Protein AF-A0A0J8B3Y4-F1 (afdb_monomer_lite)

pLDDT: mean 76.66, std 20.91, range [34.03, 96.75]

Radius of gyration: 36.98 Å; chains: 1; bounding box: 90×102×81 Å

Foldseek 3Di:
DDDDPVVVVVVVVVVVCVVVVPDDPDDPPDDDDPVVVVVVCVVVVVVVVVVVDDPPDDDDDDDDDDDDDDDDDDDDDDDDDDDPDDDDDDDDPPPDDPDDPVVVVVVVVVVVCVVVVPDDDDDDDDDDDDDDDDDPVVVLLVLLLVLLVVCLPPVDPVVNVVSLVVSDDPDCLSSLLSNLLSLLVCQLPDPDPSSNVSSLVSNLSCVVVVVHALVSNLNSLVVCVVCVVVVCVVRVCSLLSLLVSLLSCCVSVSYPLVSLPQDPDPSSNSSSVSSVD

Sequence (277 aa):
SQLDSRTRFLIREILELRSGGWVPRRKKQEAMKIDEFRAREEPFRQQMRTATLLPDEAPPAPESFRPSVPISARSSRTTPRYLDRYARPQTTQVVSPVVSDSELAKKYDVLVQQEVATLAPAPAAESATKQPAAIDIEKIKKGVSSMVREFMRISDENEVLLCMDELDQADNSLRNVMIVSSCLIEAMESNEAKERANAAQLVVLLSQKSLISQKDVEAGVEEMLEDLPNIVVDLPVAPKRFGEFLAILVTDNVLPASYISPSSDEIREQVFALARG

Organism: Beta vulgaris subsp. vulgaris (NCBI:txid3555)

Secondary structure (DSSP, 8-state):
-PPPHHHHHHHHHHHHHHHTT---SS---PPPPHHHHHHHHHHHHHHHHHHH-----PPPPP-------------------------PPPP---------HHHHHHHHHHHHHHHHTT----------PPPPPPP-HHHHHHHHHHHHHHHHHH--HHHHHHHHHHT--S--HHHHHHHHHHHHHHHHH---HHHHHHHHHHHHHHHHTTSS-HHHHHHHHHHHHHHHHHHHHH-TTHHHHHHHHHHHHHHTTSS-GGGG---SSHHHHHHHHHHH-

InterPro domains:
  IPR003891 Initiation factor eIF-4 gamma, MA3 [PF02847] (140-256)
  IPR003891 Initiation factor eIF-4 gamma, MA3 [PS51366] (139-265)
  IPR003891 Initiation factor eIF-4 gamma, MA3 [SM00544] (140-256)
  IPR016024 Armadillo-type fold [SSF48371] (134-264)

Structure (mmCIF, N/CA/C/O backbone):
data_AF-A0A0J8B3Y4-F1
#
_entry.id   AF-A0A0J8B3Y4-F1
#
loop_
_atom_site.group_PDB
_atom_site.id
_atom_site.type_symbol
_atom_site.label_atom_id
_atom_site.label_alt_id
_atom_site.label_comp_id
_atom_site.label_asym_id
_atom_site.label_entity_id
_atom_site.label_seq_id
_atom_site.pdbx_PDB_ins_code
_atom_site.Cartn_x
_atom_site.Cartn_y
_atom_site.Cartn_z
_atom_site.occupancy
_atom_site.B_iso_or_equiv
_atom_site.auth_seq_id
_atom_site.auth_comp_id
_atom_site.auth_asym_id
_atom_site.auth_atom_id
_atom_site.pdbx_PDB_model_num
ATOM 1 N N . SER A 1 1 ? 42.918 17.381 -24.112 1.00 59.12 1 SER A N 1
ATOM 2 C CA . SER A 1 1 ? 41.454 17.566 -24.183 1.00 5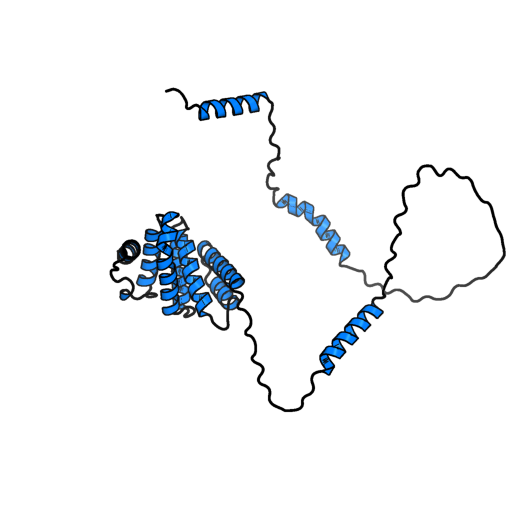9.12 1 SER A CA 1
ATOM 3 C C . SER A 1 1 ? 41.132 18.998 -23.792 1.00 59.12 1 SER A C 1
ATOM 5 O O . SER A 1 1 ? 41.527 19.442 -22.721 1.00 59.12 1 SER A O 1
ATOM 7 N N . GLN A 1 2 ? 40.518 19.766 -24.692 1.00 81.75 2 GLN A N 1
ATOM 8 C CA . GLN A 1 2 ? 40.140 21.153 -24.419 1.00 81.75 2 GLN A CA 1
ATOM 9 C C . GLN A 1 2 ? 38.878 21.144 -23.543 1.00 81.75 2 GLN A C 1
ATOM 11 O O . GLN A 1 2 ? 37.920 20.455 -23.878 1.00 81.75 2 GLN A O 1
ATOM 16 N N . LEU A 1 3 ? 38.886 21.849 -22.406 1.00 87.62 3 LEU A N 1
ATOM 17 C CA . LEU A 1 3 ? 37.716 21.934 -21.520 1.00 87.62 3 LEU A CA 1
ATOM 18 C C . LEU A 1 3 ? 36.523 22.550 -22.266 1.00 87.62 3 LEU A C 1
ATOM 20 O O . LEU A 1 3 ? 36.716 23.446 -23.087 1.00 87.62 3 LEU A O 1
ATOM 24 N N . ASP A 1 4 ? 35.300 22.123 -21.965 1.00 90.56 4 ASP A N 1
ATOM 25 C CA . ASP A 1 4 ? 34.097 22.728 -22.544 1.00 90.56 4 ASP A CA 1
ATOM 26 C C . ASP A 1 4 ? 33.985 24.227 -22.192 1.00 90.56 4 ASP A C 1
ATOM 28 O O . ASP A 1 4 ? 34.512 24.694 -21.173 1.00 90.56 4 ASP A O 1
ATOM 32 N N . SER A 1 5 ? 33.337 25.003 -23.061 1.00 90.19 5 SER A N 1
ATOM 33 C CA . SER A 1 5 ? 33.174 26.451 -22.906 1.00 90.19 5 SER A CA 1
ATOM 34 C C . SER A 1 5 ? 32.480 26.800 -21.591 1.00 90.19 5 SER A C 1
ATOM 36 O O . SER A 1 5 ? 32.948 27.689 -20.878 1.00 90.19 5 SER A O 1
ATOM 38 N N . ARG A 1 6 ? 31.431 26.060 -21.208 1.00 85.44 6 ARG A N 1
ATOM 39 C CA . ARG A 1 6 ? 30.681 26.308 -19.968 1.00 85.44 6 ARG A CA 1
ATOM 40 C C . ARG A 1 6 ? 31.553 26.101 -18.734 1.00 85.44 6 ARG A C 1
ATOM 42 O O . ARG A 1 6 ? 31.557 26.934 -17.833 1.00 85.44 6 ARG A O 1
ATOM 49 N N . THR A 1 7 ? 32.354 25.040 -18.731 1.00 91.25 7 THR A N 1
ATOM 50 C CA . THR A 1 7 ? 33.306 24.748 -17.652 1.00 91.25 7 THR A CA 1
ATOM 51 C C . THR A 1 7 ? 34.357 25.849 -17.524 1.00 91.25 7 THR A C 1
ATOM 53 O O . THR A 1 7 ? 34.692 26.263 -16.41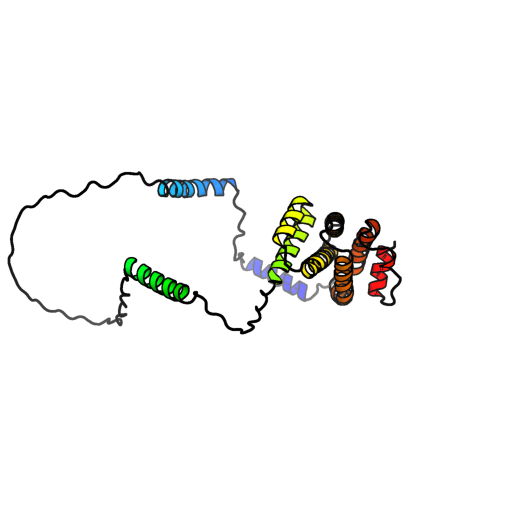7 1.00 91.25 7 THR A O 1
ATOM 56 N N . ARG A 1 8 ? 34.847 26.382 -18.650 1.00 89.88 8 ARG A N 1
ATOM 57 C CA . ARG A 1 8 ? 35.793 27.507 -18.652 1.00 89.88 8 ARG A CA 1
ATOM 58 C C . ARG A 1 8 ? 35.176 28.795 -18.101 1.00 89.88 8 ARG A C 1
ATOM 60 O O . ARG A 1 8 ? 35.857 29.496 -17.355 1.00 89.88 8 ARG A O 1
ATOM 67 N N . PHE A 1 9 ? 33.922 29.097 -18.438 1.00 92.75 9 PHE A N 1
ATOM 68 C CA . PHE A 1 9 ? 33.206 30.251 -17.883 1.00 92.75 9 PHE A CA 1
ATOM 69 C C . PHE A 1 9 ? 32.977 30.109 -16.374 1.00 92.75 9 PHE A C 1
ATOM 71 O O . PHE A 1 9 ? 33.349 31.014 -15.634 1.00 92.75 9 PHE A O 1
ATOM 78 N N . LEU A 1 10 ? 32.503 28.949 -15.906 1.00 93.56 10 LEU A N 1
ATOM 79 C CA . LEU A 1 10 ? 32.298 28.683 -14.474 1.00 93.56 10 LEU A CA 1
ATOM 80 C C . LEU A 1 10 ? 33.591 28.828 -13.662 1.00 93.56 10 LEU A C 1
ATOM 82 O O . LEU A 1 10 ? 33.598 29.425 -12.589 1.00 93.56 10 LEU A O 1
ATOM 86 N N . ILE A 1 11 ? 34.710 28.315 -14.182 1.00 91.00 11 ILE A N 1
ATOM 87 C CA . ILE A 1 11 ? 36.010 28.450 -13.512 1.00 91.00 11 ILE A CA 1
ATOM 88 C C . ILE A 1 11 ? 36.435 29.923 -13.439 1.00 91.00 11 ILE A C 1
ATOM 90 O O . ILE A 1 11 ? 36.956 30.350 -12.409 1.00 91.00 11 ILE A O 1
ATOM 94 N N . ARG A 1 12 ? 36.203 30.715 -14.497 1.00 90.19 12 ARG A N 1
ATOM 95 C CA . ARG A 1 12 ? 36.501 32.156 -14.487 1.00 90.19 12 ARG A CA 1
ATOM 96 C C . ARG A 1 12 ? 35.648 32.912 -13.471 1.00 90.19 12 ARG A C 1
ATOM 98 O O . ARG A 1 12 ? 36.219 33.680 -12.707 1.00 90.19 12 ARG A O 1
ATOM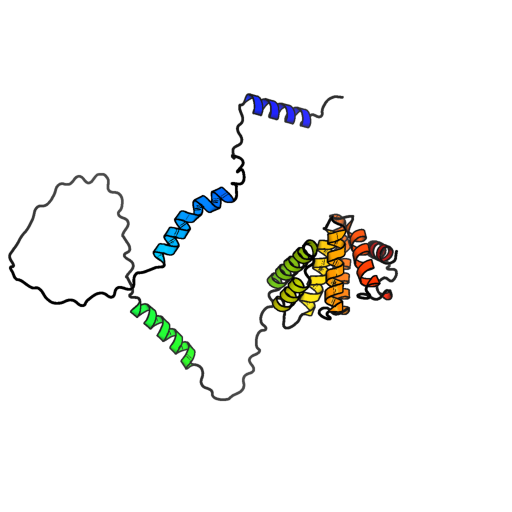 105 N N . GLU A 1 13 ? 34.346 32.643 -13.403 1.00 85.19 13 GLU A N 1
ATOM 106 C CA . GLU A 1 13 ? 33.454 33.273 -12.419 1.00 85.19 13 GLU A CA 1
ATOM 107 C C . GLU A 1 13 ? 33.879 32.952 -10.981 1.00 85.19 13 GLU A C 1
ATOM 109 O O . GLU A 1 13 ? 33.928 33.838 -10.134 1.00 85.19 13 GLU A O 1
ATOM 114 N N . ILE A 1 14 ? 34.269 31.706 -10.691 1.00 86.56 14 ILE A N 1
ATOM 115 C CA . ILE A 1 14 ? 34.754 31.323 -9.355 1.00 86.56 14 ILE A CA 1
ATOM 116 C C . ILE A 1 14 ? 36.054 32.059 -9.001 1.00 86.56 14 ILE A C 1
ATOM 118 O O . ILE A 1 14 ? 36.224 32.510 -7.865 1.00 86.56 14 ILE A O 1
ATOM 122 N N . LEU A 1 15 ? 36.980 32.185 -9.956 1.00 88.81 15 LEU A N 1
ATOM 123 C CA . LEU A 1 15 ? 38.231 32.921 -9.752 1.00 88.81 15 LEU A CA 1
ATOM 124 C C . LEU A 1 15 ? 37.981 34.418 -9.532 1.00 88.81 15 LEU A C 1
ATOM 126 O O . LEU A 1 15 ? 38.627 35.014 -8.671 1.00 88.81 15 LEU A O 1
ATOM 130 N N . GLU A 1 16 ? 37.024 34.998 -10.253 1.00 89.06 16 GLU A N 1
ATOM 131 C CA . GLU A 1 16 ? 36.604 36.396 -10.121 1.00 89.06 16 GLU A CA 1
ATOM 132 C C . GLU A 1 16 ? 35.894 36.668 -8.786 1.00 89.06 16 GLU A C 1
ATOM 134 O O . GLU A 1 16 ? 36.194 37.644 -8.104 1.00 89.06 16 GLU A O 1
ATOM 139 N N . LEU A 1 17 ? 35.027 35.759 -8.332 1.00 85.50 17 LEU A N 1
ATOM 140 C CA . LEU A 1 17 ? 34.406 35.845 -7.006 1.00 85.50 17 LEU A CA 1
ATOM 141 C C . LEU A 1 17 ? 35.449 35.774 -5.882 1.00 85.50 17 LEU A C 1
ATOM 143 O O . LEU A 1 17 ? 35.317 36.448 -4.857 1.00 85.50 17 LEU A O 1
ATOM 147 N N . ARG A 1 18 ? 36.504 34.972 -6.075 1.00 80.56 18 ARG A N 1
ATOM 148 C CA . ARG A 1 18 ? 37.588 34.822 -5.099 1.00 80.56 18 ARG A CA 1
ATOM 149 C C . ARG A 1 18 ? 38.498 36.047 -5.051 1.00 80.56 18 ARG A C 1
ATOM 151 O O . ARG A 1 18 ? 38.909 36.433 -3.959 1.00 80.56 18 ARG A O 1
ATOM 158 N N . SER A 1 19 ? 38.804 36.660 -6.196 1.00 84.38 19 SER A N 1
ATOM 159 C CA . SER A 1 19 ? 39.574 37.911 -6.241 1.00 84.38 19 SER A CA 1
ATOM 160 C C . SER A 1 19 ? 38.753 39.111 -5.755 1.00 84.38 19 SER A C 1
ATOM 162 O O . SER A 1 19 ? 39.308 40.007 -5.124 1.00 84.38 19 SER A O 1
ATOM 164 N N . GLY A 1 20 ? 37.435 39.093 -5.970 1.00 83.69 20 GLY A N 1
ATOM 165 C CA . GLY A 1 20 ? 36.487 40.118 -5.527 1.00 83.69 20 GLY A CA 1
ATOM 166 C C . GLY A 1 20 ? 36.101 40.065 -4.044 1.00 83.69 20 GLY A C 1
ATOM 167 O O . GLY A 1 20 ? 35.218 40.813 -3.631 1.00 83.69 20 GLY A O 1
ATOM 168 N N . GLY A 1 21 ? 36.721 39.192 -3.238 1.00 80.00 21 GLY A N 1
ATOM 169 C CA . GLY A 1 21 ? 36.482 39.124 -1.792 1.00 80.00 21 GLY A CA 1
ATOM 170 C C . GLY A 1 21 ? 35.037 38.774 -1.428 1.00 80.00 21 GLY A C 1
ATOM 171 O O . GLY A 1 21 ? 34.502 39.300 -0.452 1.00 80.00 21 GLY A O 1
ATOM 172 N N . TRP A 1 22 ? 34.382 37.930 -2.229 1.00 78.50 22 TRP A N 1
ATOM 173 C CA . TRP A 1 22 ? 32.973 37.605 -2.034 1.00 78.50 22 TRP A CA 1
ATOM 174 C C . TRP A 1 22 ? 32.715 36.958 -0.661 1.00 78.50 22 TRP A C 1
ATOM 176 O O . TRP A 1 22 ? 33.342 35.960 -0.297 1.00 78.50 22 TRP A O 1
ATOM 186 N N . VAL A 1 23 ? 31.754 37.512 0.089 1.00 72.19 23 VAL A N 1
ATOM 187 C CA . VAL A 1 23 ? 31.320 37.014 1.405 1.00 72.19 23 VAL A CA 1
ATOM 188 C C . VAL A 1 23 ? 29.898 36.443 1.301 1.00 72.19 23 VAL A C 1
ATOM 190 O O . VAL A 1 23 ? 29.014 37.109 0.751 1.00 72.19 23 VAL A O 1
ATOM 193 N N . PRO A 1 24 ? 29.624 35.247 1.859 1.00 69.62 24 PRO A N 1
ATOM 194 C CA . PRO A 1 24 ? 28.281 34.680 1.901 1.00 69.62 24 PRO A CA 1
ATOM 195 C C . PRO A 1 24 ? 27.286 35.626 2.587 1.00 69.62 24 PRO A C 1
ATOM 197 O O . PRO A 1 24 ? 27.498 36.051 3.721 1.00 69.62 24 PRO A O 1
ATOM 200 N N . ARG A 1 25 ? 26.150 35.913 1.937 1.00 67.88 25 ARG A N 1
ATOM 201 C CA . ARG A 1 25 ? 25.104 36.804 2.487 1.00 67.88 25 ARG A CA 1
ATOM 202 C C . ARG A 1 25 ? 24.423 36.284 3.758 1.00 67.88 25 ARG A C 1
ATOM 204 O O . ARG A 1 25 ? 23.742 37.054 4.427 1.00 67.88 25 ARG A O 1
ATOM 211 N N . ARG A 1 26 ? 24.552 34.997 4.088 1.00 73.06 26 ARG A N 1
ATOM 212 C CA . ARG A 1 26 ? 23.926 34.383 5.267 1.00 73.06 26 ARG A CA 1
ATOM 213 C C . ARG A 1 26 ? 24.997 33.701 6.109 1.00 73.06 26 ARG A C 1
ATOM 215 O O . ARG A 1 26 ? 25.733 32.857 5.602 1.00 73.06 26 ARG A O 1
ATOM 222 N N . LYS A 1 27 ? 25.068 34.051 7.396 1.00 70.38 27 LYS A N 1
ATOM 223 C CA . LYS A 1 27 ? 25.822 33.269 8.381 1.00 70.38 27 LYS A CA 1
ATOM 224 C C . LYS A 1 27 ? 25.127 31.914 8.509 1.00 70.38 27 LYS A C 1
ATOM 226 O O . LYS A 1 27 ? 23.911 31.882 8.686 1.00 70.38 27 LYS A O 1
ATOM 231 N N . LYS A 1 28 ? 25.872 30.812 8.390 1.00 64.19 28 LYS A N 1
ATOM 232 C CA . LYS A 1 28 ? 25.346 29.489 8.745 1.00 64.19 28 LYS A CA 1
ATOM 233 C C . LYS A 1 28 ? 24.890 29.569 10.203 1.00 64.19 28 LYS A C 1
ATOM 235 O O . LYS A 1 28 ? 25.689 29.934 11.060 1.00 64.19 28 LYS A O 1
ATOM 240 N N . GLN A 1 29 ? 23.612 29.318 10.467 1.00 56.97 29 GLN A N 1
ATOM 241 C CA . GLN A 1 29 ? 23.156 29.108 11.834 1.00 56.97 29 GLN A CA 1
ATOM 242 C C . GLN A 1 29 ? 23.664 27.732 12.248 1.00 56.97 29 GLN A C 1
ATOM 244 O O . GLN A 1 29 ? 23.188 26.714 11.752 1.00 56.97 29 GLN A O 1
ATOM 249 N N . GLU A 1 30 ? 24.689 27.708 13.088 1.00 67.44 30 GLU A N 1
ATOM 250 C CA . GLU A 1 30 ? 25.046 26.500 13.819 1.00 67.44 30 GLU A CA 1
ATOM 251 C C . GLU A 1 30 ? 23.943 26.253 14.853 1.00 67.44 30 GLU A C 1
ATOM 253 O O . GLU A 1 30 ? 23.488 27.187 15.519 1.00 67.44 30 GLU A O 1
ATOM 258 N N . ALA A 1 31 ? 23.452 25.016 14.933 1.00 58.16 31 ALA A N 1
ATOM 259 C CA . ALA A 1 31 ? 22.439 24.650 15.910 1.00 58.16 31 ALA A CA 1
ATOM 260 C C . ALA A 1 31 ? 22.997 24.889 17.322 1.00 58.16 31 ALA A C 1
ATOM 262 O O . ALA A 1 31 ? 24.036 24.333 17.683 1.00 58.16 31 ALA A O 1
ATOM 263 N N . MET A 1 32 ? 22.325 25.731 18.111 1.00 61.91 32 MET A N 1
ATOM 264 C CA . MET A 1 32 ? 22.676 25.928 19.518 1.00 61.91 32 MET A CA 1
ATOM 265 C C . MET A 1 32 ? 22.515 24.605 20.272 1.00 61.91 32 MET A C 1
ATOM 267 O O . MET A 1 32 ? 21.553 23.866 20.048 1.00 61.91 32 MET A O 1
ATOM 271 N N . LYS A 1 33 ? 23.464 24.293 21.159 1.00 71.25 33 LYS A N 1
ATOM 272 C CA . LYS A 1 33 ? 23.382 23.098 22.005 1.00 71.25 33 LYS A CA 1
ATOM 273 C C . LYS A 1 33 ? 22.176 23.215 22.940 1.00 71.25 33 LYS A C 1
ATOM 275 O O . LYS A 1 33 ? 21.903 24.280 23.486 1.00 71.25 33 LYS A O 1
ATOM 280 N N . ILE A 1 34 ? 21.483 22.095 23.139 1.00 64.00 34 ILE A N 1
ATOM 281 C CA . ILE A 1 34 ? 20.229 21.988 23.908 1.00 64.00 34 ILE A CA 1
ATOM 282 C C . ILE A 1 34 ? 20.358 22.588 25.321 1.00 64.00 34 ILE A C 1
ATOM 284 O O . ILE A 1 34 ? 19.413 23.199 25.824 1.00 64.00 34 ILE A O 1
ATOM 288 N N . ASP A 1 35 ? 21.536 22.476 25.934 1.00 65.81 35 ASP A N 1
ATOM 289 C CA . ASP A 1 35 ? 21.790 22.967 27.292 1.00 65.81 35 ASP A CA 1
ATOM 290 C C . ASP A 1 35 ? 21.774 24.504 27.386 1.00 65.81 35 ASP A C 1
ATOM 292 O O . ASP A 1 35 ? 21.283 25.062 28.368 1.00 65.81 35 ASP A O 1
ATOM 296 N N . GLU A 1 36 ? 22.232 25.206 26.345 1.00 67.62 36 GLU A N 1
ATOM 297 C CA . GLU A 1 36 ? 22.252 26.676 26.308 1.00 67.62 36 GLU A CA 1
ATOM 298 C C . GLU A 1 36 ? 20.850 27.262 26.128 1.00 67.62 36 GLU A C 1
ATOM 300 O O . GLU A 1 36 ? 20.534 28.316 26.683 1.00 67.62 36 GLU A O 1
ATOM 305 N N . PHE A 1 37 ? 19.987 26.561 25.390 1.00 56.66 37 PHE A N 1
ATOM 306 C CA . PHE A 1 37 ? 18.594 26.960 25.216 1.00 56.66 37 PHE A CA 1
ATOM 307 C C . PHE A 1 37 ? 17.830 26.851 26.538 1.00 56.66 37 PHE A C 1
ATOM 309 O O . PHE A 1 37 ? 17.198 27.812 26.974 1.00 56.66 37 PHE A O 1
ATOM 316 N N . ARG A 1 38 ? 17.984 25.718 27.237 1.00 70.50 38 ARG A N 1
ATOM 317 C CA . ARG A 1 38 ? 17.329 25.483 28.528 1.00 70.50 38 ARG A CA 1
ATOM 318 C C . ARG A 1 38 ? 17.772 26.515 29.571 1.00 70.50 38 ARG A C 1
ATOM 320 O O . ARG A 1 38 ? 16.922 27.121 30.210 1.00 70.50 38 ARG A O 1
ATOM 327 N N . ALA A 1 39 ? 19.072 26.810 29.665 1.00 73.38 39 ALA A N 1
ATOM 328 C CA . ALA A 1 39 ? 19.600 27.824 30.586 1.00 73.38 39 ALA A CA 1
ATOM 329 C C . ALA A 1 39 ? 19.091 29.249 30.293 1.00 73.38 39 ALA A C 1
ATOM 331 O O . ALA A 1 39 ? 18.901 30.044 31.214 1.00 73.38 39 ALA A O 1
ATOM 332 N N . ARG A 1 40 ? 18.852 29.579 29.017 1.00 71.69 40 ARG A N 1
ATOM 333 C CA . ARG A 1 40 ? 18.324 30.887 28.604 1.00 71.69 40 ARG A CA 1
ATOM 334 C C . ARG A 1 40 ? 16.827 31.040 28.875 1.00 71.69 40 ARG A C 1
ATOM 336 O O . ARG A 1 40 ? 16.371 32.158 29.105 1.00 71.69 40 ARG A O 1
ATOM 343 N N . GLU A 1 41 ? 16.075 29.945 28.852 1.00 62.06 41 GLU A N 1
ATOM 344 C CA . GLU A 1 41 ? 14.624 29.955 29.058 1.00 62.06 41 GLU A CA 1
ATOM 345 C C . GLU A 1 41 ? 14.193 29.890 30.527 1.00 62.06 41 GLU A C 1
ATOM 347 O O . GLU A 1 41 ? 13.128 30.411 30.863 1.00 62.06 41 GLU A O 1
ATOM 352 N N . GLU A 1 42 ? 15.001 29.310 31.419 1.00 68.19 42 GLU A N 1
ATOM 353 C CA . GLU A 1 42 ? 14.700 29.246 32.859 1.00 68.19 42 GLU A CA 1
ATOM 354 C C . GLU A 1 42 ? 14.283 30.590 33.496 1.00 68.19 42 GLU A C 1
ATOM 356 O O . GLU A 1 42 ? 13.259 30.608 34.186 1.00 68.19 42 GLU A O 1
ATOM 361 N N . PRO A 1 43 ? 14.958 31.738 33.264 1.00 71.38 43 PRO A N 1
ATOM 362 C CA . PRO A 1 43 ? 14.528 33.008 33.857 1.00 71.38 43 PRO A CA 1
ATOM 363 C C . PRO A 1 43 ? 13.152 33.462 33.350 1.00 71.38 43 PRO A C 1
ATOM 365 O O . PRO A 1 43 ? 12.357 33.988 34.126 1.00 71.38 43 PRO A O 1
ATOM 368 N N . PHE A 1 44 ? 12.827 33.205 32.080 1.00 70.38 44 PHE A N 1
ATOM 369 C CA . PHE A 1 44 ? 11.516 33.537 31.517 1.00 70.38 44 PHE A CA 1
ATOM 370 C C . PHE A 1 44 ? 10.413 32.632 32.087 1.00 70.38 44 PHE A C 1
ATOM 372 O O . PHE A 1 44 ? 9.336 33.104 32.458 1.00 70.38 44 PHE A O 1
ATOM 379 N N . ARG A 1 45 ? 10.694 31.330 32.242 1.00 69.12 45 ARG A N 1
ATOM 380 C CA . ARG A 1 45 ? 9.764 30.370 32.864 1.00 69.12 45 ARG A CA 1
ATOM 381 C C . ARG A 1 45 ? 9.519 30.684 34.337 1.00 69.12 45 ARG A C 1
ATOM 383 O O . ARG A 1 45 ? 8.388 30.554 34.807 1.00 69.12 45 ARG A O 1
ATOM 390 N N . GLN A 1 46 ? 10.551 31.122 35.057 1.00 67.69 46 GLN A N 1
ATOM 391 C CA . GLN A 1 46 ? 10.425 31.577 36.442 1.00 67.69 46 GLN A CA 1
ATOM 392 C C . GLN A 1 46 ? 9.561 32.835 36.534 1.00 67.69 46 GLN A C 1
ATOM 394 O O . GLN A 1 46 ? 8.656 32.879 37.364 1.00 67.69 46 GLN A O 1
ATOM 399 N N . GLN A 1 47 ? 9.760 33.801 35.635 1.00 73.31 47 GLN A N 1
ATOM 400 C CA . GLN A 1 47 ? 8.979 35.038 35.603 1.00 73.31 47 GLN A CA 1
ATOM 401 C C . GLN A 1 47 ? 7.482 34.776 35.351 1.00 73.31 47 GLN A C 1
ATOM 403 O O . GLN A 1 47 ? 6.623 35.359 36.015 1.00 73.31 47 GLN A O 1
ATOM 408 N N . MET A 1 48 ? 7.157 33.826 34.469 1.00 64.81 48 MET A N 1
ATOM 409 C CA . MET A 1 48 ? 5.771 33.401 34.220 1.00 64.81 48 MET A CA 1
ATOM 410 C C . MET A 1 48 ? 5.163 32.643 35.409 1.00 64.81 48 MET A C 1
ATOM 412 O O . MET A 1 48 ? 4.004 32.873 35.758 1.00 64.81 48 MET A O 1
ATOM 416 N N . ARG A 1 49 ? 5.942 31.792 36.094 1.00 65.19 49 ARG A N 1
ATOM 417 C CA . ARG A 1 49 ? 5.501 31.145 37.344 1.00 65.19 49 ARG A CA 1
ATOM 418 C C . ARG A 1 49 ? 5.189 32.166 38.434 1.00 65.19 49 ARG A C 1
ATOM 420 O O . ARG A 1 49 ? 4.170 32.028 39.100 1.00 65.19 49 ARG A O 1
ATOM 427 N N . THR A 1 50 ? 6.019 33.199 38.589 1.00 61.59 50 THR A N 1
ATOM 428 C CA . THR A 1 50 ? 5.772 34.260 39.577 1.00 61.59 50 THR A CA 1
ATOM 429 C C . THR A 1 50 ? 4.571 35.126 39.217 1.00 61.59 50 THR A C 1
ATOM 431 O O . THR A 1 50 ? 3.831 35.518 40.107 1.00 61.59 50 THR A O 1
ATOM 434 N N . ALA A 1 51 ? 4.320 35.374 37.928 1.00 64.19 51 ALA A N 1
ATOM 435 C CA . ALA A 1 51 ? 3.152 36.137 37.486 1.00 64.19 51 ALA A CA 1
ATOM 436 C C . ALA A 1 51 ? 1.821 35.384 37.686 1.00 64.19 51 ALA A C 1
ATOM 438 O O . ALA A 1 51 ? 0.772 36.013 37.773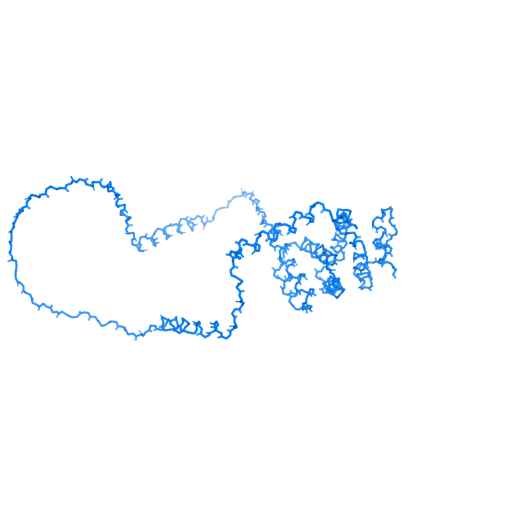 1.00 64.19 51 ALA A O 1
ATOM 439 N N . THR A 1 52 ? 1.859 34.049 37.773 1.00 57.88 52 THR A N 1
ATOM 440 C CA . THR A 1 52 ? 0.660 33.209 37.958 1.00 57.88 52 THR A CA 1
ATOM 441 C C . THR A 1 52 ? 0.275 33.047 39.438 1.00 57.88 52 THR A C 1
ATOM 443 O O . THR A 1 52 ? -0.841 32.634 39.741 1.00 57.88 52 THR A O 1
ATOM 446 N N . LEU A 1 53 ? 1.162 33.396 40.376 1.00 54.09 53 LEU A N 1
ATOM 447 C CA . LEU A 1 53 ? 0.879 33.379 41.813 1.00 54.09 53 LEU A CA 1
ATOM 448 C C . LEU A 1 53 ? 0.535 34.794 42.294 1.00 54.09 53 LEU A C 1
ATOM 450 O O . LEU A 1 53 ? 1.400 35.535 42.754 1.00 54.09 53 LEU A O 1
ATOM 454 N N . LEU A 1 54 ? -0.740 35.171 42.188 1.00 57.06 54 LEU A N 1
ATOM 455 C CA . LEU A 1 54 ? -1.279 36.302 42.945 1.00 57.06 54 LEU A CA 1
ATOM 456 C C . LEU A 1 54 ? -1.288 35.933 44.443 1.00 57.06 54 LEU A C 1
ATOM 458 O O . LEU A 1 54 ? -1.810 34.868 44.782 1.00 57.06 54 LEU A O 1
ATOM 462 N N . PRO A 1 55 ? -0.748 36.766 45.352 1.00 50.53 55 PRO A N 1
ATOM 463 C CA . PRO A 1 55 ? -1.046 36.644 46.772 1.00 50.53 55 PRO A CA 1
ATOM 464 C C . PRO A 1 55 ? -2.524 36.975 47.001 1.00 50.53 55 PRO A C 1
ATOM 466 O O . PRO A 1 55 ? -3.015 38.008 46.546 1.00 50.53 55 PRO A O 1
ATOM 469 N N . ASP A 1 56 ? -3.220 36.082 47.694 1.00 51.19 56 ASP A N 1
ATOM 470 C CA . ASP A 1 56 ? -4.586 36.267 48.171 1.00 51.19 56 ASP A CA 1
ATOM 471 C C . ASP A 1 56 ? -4.573 37.278 49.331 1.00 51.19 56 ASP A C 1
ATOM 473 O O . ASP A 1 56 ? -4.356 36.914 50.485 1.00 51.19 56 ASP A O 1
ATOM 477 N N . GLU A 1 57 ? -4.717 38.569 49.029 1.00 42.69 57 GLU A N 1
ATOM 478 C CA . GLU A 1 57 ? -4.950 39.591 50.052 1.00 42.69 57 GLU A CA 1
ATOM 479 C C . GLU A 1 57 ? -6.087 40.519 49.604 1.00 42.69 57 GLU A C 1
ATOM 481 O O . GLU A 1 57 ? -5.956 41.350 48.702 1.00 42.69 57 GLU A O 1
ATOM 486 N N . ALA A 1 58 ? -7.254 40.309 50.216 1.00 44.75 58 ALA A N 1
ATOM 487 C CA . ALA A 1 58 ? -8.470 41.075 49.985 1.00 44.75 58 ALA A CA 1
ATOM 488 C C . ALA A 1 58 ? -8.297 42.550 50.409 1.00 44.75 58 ALA A C 1
ATOM 490 O O . ALA A 1 58 ? -7.711 42.822 51.459 1.00 44.75 58 ALA A O 1
ATOM 491 N N . PRO A 1 59 ? -8.843 43.525 49.659 1.00 56.78 59 PRO A N 1
ATOM 492 C CA . PRO A 1 59 ? -8.742 44.932 50.035 1.00 56.78 59 PRO A CA 1
ATOM 493 C C . PRO A 1 59 ? -9.666 45.257 51.228 1.00 56.78 59 PRO A C 1
ATOM 495 O O . PRO A 1 59 ? -10.849 44.904 51.186 1.00 56.78 59 PRO A O 1
ATOM 498 N N . PRO A 1 60 ? -9.201 45.971 52.274 1.00 48.81 60 PRO A N 1
ATOM 499 C CA . PRO A 1 60 ? -10.096 46.483 53.306 1.00 48.81 60 PRO A CA 1
ATOM 500 C C . PRO A 1 60 ? -10.920 47.676 52.787 1.00 48.81 60 PRO A C 1
ATOM 502 O O . PRO A 1 60 ? -10.431 48.532 52.048 1.00 48.81 60 PRO A O 1
ATOM 505 N N . ALA A 1 61 ? -12.194 47.706 53.185 1.00 43.50 61 ALA A N 1
ATOM 506 C CA . ALA A 1 61 ? -13.191 48.714 52.824 1.00 43.50 61 ALA A CA 1
ATOM 507 C C . ALA A 1 61 ? -12.819 50.143 53.294 1.00 43.50 61 ALA A C 1
ATOM 509 O O . ALA A 1 61 ? -12.091 50.299 54.276 1.00 43.50 61 ALA A O 1
ATOM 510 N N . PRO A 1 62 ? -13.329 51.202 52.631 1.00 49.69 62 PRO A N 1
ATOM 511 C CA . PRO A 1 62 ? -12.923 52.574 52.912 1.00 49.69 62 PRO A CA 1
ATOM 512 C C . PRO A 1 62 ? -13.701 53.174 54.090 1.00 49.69 62 PRO A C 1
ATOM 514 O O . PRO A 1 62 ? -14.920 53.335 54.015 1.00 49.69 62 PRO A O 1
ATOM 517 N N . GLU A 1 63 ? -12.988 53.596 55.137 1.00 37.72 63 GLU A N 1
ATOM 518 C CA . GLU A 1 63 ? -13.524 54.500 56.156 1.00 37.72 63 GLU A CA 1
ATOM 519 C C . GLU A 1 63 ? -12.965 55.921 56.027 1.00 37.72 63 GLU A C 1
ATOM 521 O O . GLU A 1 63 ? -11.819 56.190 55.673 1.00 37.72 63 GLU A O 1
ATOM 526 N N . SER A 1 64 ? -13.888 56.833 56.282 1.00 46.62 64 SER A N 1
ATOM 527 C CA . SER A 1 64 ? -13.906 58.270 56.087 1.00 46.62 64 SER A CA 1
ATOM 528 C C . SER A 1 64 ? -12.775 59.055 56.747 1.00 46.62 64 SER A C 1
ATOM 530 O O . SER A 1 64 ? -12.636 59.029 57.966 1.00 46.62 64 SER A O 1
ATOM 532 N N . PHE A 1 65 ? -12.139 59.940 55.977 1.00 38.78 65 PHE A N 1
ATOM 533 C CA . PHE A 1 65 ? -11.560 61.173 56.512 1.00 38.78 65 PHE A CA 1
ATOM 534 C C . PHE A 1 65 ? -11.889 62.363 55.599 1.00 38.78 65 PHE A C 1
ATOM 536 O O . PHE A 1 65 ? -11.468 62.434 54.447 1.00 38.78 65 PHE A O 1
ATOM 543 N N . ARG A 1 66 ? -12.659 63.315 56.137 1.00 43.75 66 ARG A N 1
ATOM 544 C CA . ARG A 1 66 ? -12.678 64.724 55.705 1.00 43.75 66 ARG A CA 1
ATOM 545 C C . ARG A 1 66 ? -11.767 65.506 56.661 1.00 43.75 66 ARG A C 1
ATOM 547 O O . ARG A 1 66 ? -11.737 65.159 57.841 1.00 43.75 66 ARG A O 1
ATOM 554 N N . PRO A 1 67 ? -11.053 66.547 56.197 1.00 44.94 67 PRO A N 1
ATOM 555 C CA . PRO A 1 67 ? -11.566 67.921 56.377 1.00 44.94 67 PRO A CA 1
ATOM 556 C C . PRO A 1 67 ? -11.289 68.848 55.160 1.00 44.94 67 PRO A C 1
ATOM 558 O O . PRO A 1 67 ? -10.252 68.753 54.521 1.00 44.94 67 PRO A O 1
ATOM 561 N N . SER A 1 68 ? -12.286 69.571 54.633 1.00 35.53 68 SER A N 1
ATOM 562 C CA . SER A 1 68 ? -12.673 70.995 54.848 1.00 35.53 68 SER A CA 1
ATOM 563 C C . SER A 1 68 ? -11.857 72.097 54.117 1.00 35.53 68 SER A C 1
ATOM 565 O O . SER A 1 68 ? -10.808 72.497 54.599 1.00 35.53 68 SER A O 1
ATOM 567 N N . VAL A 1 69 ? -12.500 72.662 53.066 1.00 40.41 69 VAL A N 1
ATOM 568 C CA . VAL A 1 69 ? -12.607 74.080 52.581 1.00 40.41 69 VAL A CA 1
ATOM 569 C C . VAL A 1 69 ? -11.365 74.940 52.217 1.00 40.41 69 VAL A C 1
ATOM 571 O O . VAL A 1 69 ? -10.287 74.684 52.733 1.00 40.41 69 VAL A O 1
ATOM 574 N N . PRO A 1 70 ? -11.502 76.061 51.446 1.00 47.03 70 PRO A N 1
ATOM 575 C CA . PRO A 1 70 ? -12.628 76.539 50.619 1.00 47.03 70 PRO A CA 1
ATOM 576 C C . PRO A 1 70 ? -12.274 77.073 49.202 1.00 47.03 70 PRO A C 1
ATOM 578 O O . PRO A 1 70 ? -11.137 77.307 48.812 1.00 47.03 70 PRO A O 1
ATOM 581 N N . ILE A 1 71 ? -13.367 77.315 48.479 1.00 40.97 71 ILE A N 1
ATOM 582 C CA . ILE A 1 71 ? -13.605 78.106 47.262 1.00 40.97 71 ILE A CA 1
ATOM 583 C C . ILE A 1 71 ? -12.896 79.476 47.262 1.00 40.97 71 ILE A C 1
ATOM 585 O O . ILE A 1 71 ? -13.025 80.202 48.241 1.00 40.97 71 ILE A O 1
ATOM 589 N N . SER A 1 72 ? -12.305 79.895 46.130 1.00 36.34 72 SER A N 1
ATOM 590 C CA . SER A 1 72 ? -12.658 81.159 45.442 1.00 36.34 72 SER A CA 1
ATOM 591 C C . SER A 1 72 ? -11.850 81.384 44.159 1.00 36.34 72 SER A C 1
ATOM 593 O O . SER A 1 72 ? -10.634 81.260 44.184 1.00 36.34 72 SER A O 1
ATOM 595 N N . ALA A 1 73 ? -12.577 81.796 43.107 1.00 34.03 73 ALA A N 1
ATOM 596 C CA . ALA A 1 73 ? -12.243 82.842 42.129 1.00 34.03 73 ALA A CA 1
ATOM 597 C C . ALA A 1 73 ? -10.921 82.743 41.332 1.00 34.03 73 ALA A C 1
ATOM 599 O O . ALA A 1 73 ? -9.882 82.352 41.818 1.00 34.03 73 ALA A O 1
ATOM 600 N N . ARG A 1 74 ? -10.777 83.230 40.106 1.00 35.16 74 ARG A N 1
ATOM 601 C CA . ARG A 1 74 ? -11.614 83.848 39.073 1.00 35.16 74 ARG A CA 1
ATOM 602 C C . ARG A 1 74 ? -10.571 84.320 38.055 1.00 35.16 74 ARG A C 1
ATOM 604 O O . ARG A 1 74 ? -9.618 84.959 38.475 1.00 35.16 74 ARG A O 1
ATOM 611 N N . SER A 1 75 ? -10.853 84.147 36.761 1.00 35.84 75 SER A N 1
ATOM 612 C CA . SER A 1 75 ? -10.360 85.002 35.661 1.00 35.84 75 SER A CA 1
ATOM 613 C C . SER A 1 75 ? -8.851 84.999 35.386 1.00 35.84 75 SER A C 1
ATOM 615 O O . SER A 1 75 ? -8.029 84.954 36.278 1.00 35.84 75 SER A O 1
ATOM 617 N N . SER A 1 76 ? -8.340 85.204 34.185 1.00 40.12 76 SER A N 1
ATOM 618 C CA . SER A 1 76 ? -8.789 85.206 32.794 1.00 40.12 76 SER A CA 1
ATOM 619 C C . SER A 1 76 ? -7.542 85.656 32.028 1.00 40.12 76 SER A C 1
ATOM 621 O O . SER A 1 76 ? -6.751 86.422 32.567 1.00 40.12 76 SER A O 1
ATOM 623 N N . ARG A 1 77 ? -7.481 85.309 30.738 1.00 37.59 77 ARG A N 1
ATOM 624 C CA . ARG A 1 77 ? -6.747 86.026 29.678 1.00 37.59 77 ARG A CA 1
ATOM 625 C C . ARG A 1 77 ? -5.222 86.056 29.819 1.00 37.59 77 ARG A C 1
ATOM 627 O O . ARG A 1 77 ? -4.678 86.728 30.680 1.00 37.59 77 ARG A O 1
ATOM 634 N N . THR A 1 78 ? -4.540 85.495 28.822 1.00 42.41 78 THR A N 1
ATOM 635 C CA . THR A 1 78 ? -3.727 86.297 27.887 1.00 42.41 78 THR A CA 1
ATOM 636 C C . THR A 1 78 ? -3.442 85.463 26.632 1.00 42.41 78 THR A C 1
ATOM 638 O O . THR A 1 78 ? -2.813 84.413 26.680 1.00 42.41 78 THR A O 1
ATOM 641 N N . THR A 1 79 ? -3.979 85.934 25.510 1.00 43.97 79 THR A N 1
ATOM 642 C CA . THR A 1 79 ? -3.643 85.589 24.117 1.00 43.97 79 THR A CA 1
ATOM 643 C C . THR A 1 79 ? -2.326 86.286 23.702 1.00 43.97 79 THR A C 1
ATOM 645 O O . THR A 1 79 ? -1.858 87.157 24.425 1.00 43.97 79 THR A O 1
ATOM 648 N N . PRO A 1 80 ? -1.855 86.176 22.451 1.00 47.09 80 PRO A N 1
ATOM 649 C CA . PRO A 1 80 ? -1.173 85.055 21.813 1.00 47.09 80 PRO A CA 1
ATOM 650 C C . PRO A 1 80 ? 0.254 85.472 21.371 1.00 47.09 80 PRO A C 1
ATOM 652 O O . PRO A 1 80 ? 0.563 86.660 21.282 1.00 47.09 80 PRO A O 1
ATOM 655 N N . ARG A 1 81 ? 1.115 84.535 20.954 1.00 40.12 81 ARG A N 1
ATOM 656 C CA . ARG A 1 81 ? 2.081 84.861 19.890 1.00 40.12 81 ARG A CA 1
ATOM 657 C C . ARG A 1 81 ? 2.231 83.725 18.892 1.00 40.12 81 ARG A C 1
ATOM 659 O O . ARG A 1 81 ? 2.671 82.626 19.198 1.00 40.12 81 ARG A O 1
ATOM 666 N N . TYR A 1 82 ? 1.809 84.094 17.694 1.00 37.38 82 TYR A N 1
ATOM 667 C CA . TYR A 1 82 ? 1.829 83.409 16.424 1.00 37.38 82 TYR A CA 1
ATOM 668 C C . TYR A 1 82 ? 3.266 83.216 15.934 1.00 37.38 82 TYR A C 1
ATOM 670 O O . TYR A 1 82 ? 3.988 84.190 15.727 1.00 37.38 82 TYR A O 1
ATOM 678 N N . LEU A 1 83 ? 3.644 81.962 15.714 1.00 45.62 83 LEU A N 1
ATOM 679 C CA . LEU A 1 83 ? 4.574 81.566 14.659 1.00 45.62 83 LEU A CA 1
ATOM 680 C C . LEU A 1 83 ? 4.209 80.145 14.219 1.00 45.62 83 LEU A C 1
ATOM 682 O O . LEU A 1 83 ? 4.950 79.182 14.388 1.00 45.62 83 LEU A O 1
ATOM 686 N N . ASP A 1 84 ? 3.017 80.059 13.629 1.00 46.12 84 ASP A N 1
ATOM 687 C CA . ASP A 1 84 ? 2.664 79.041 12.649 1.00 46.12 84 ASP A CA 1
ATOM 688 C C . ASP A 1 84 ? 3.507 79.261 11.385 1.00 46.12 84 ASP A C 1
ATOM 690 O O . ASP A 1 84 ? 3.325 80.237 10.652 1.00 46.12 84 ASP A O 1
ATOM 694 N N . ARG A 1 85 ? 4.448 78.355 11.108 1.00 45.84 85 ARG A N 1
ATOM 695 C CA . ARG A 1 85 ? 4.980 78.181 9.741 1.00 45.84 85 ARG A CA 1
ATOM 696 C C . ARG A 1 85 ? 5.300 76.733 9.362 1.00 45.84 85 ARG A C 1
ATOM 698 O O . ARG A 1 85 ? 5.757 76.481 8.256 1.00 45.84 85 ARG A O 1
ATOM 705 N N . TYR A 1 86 ? 4.981 75.769 10.220 1.00 41.69 86 TYR A N 1
ATOM 706 C CA . TYR A 1 86 ? 5.051 74.347 9.878 1.00 41.69 86 TYR A CA 1
ATOM 707 C C . TYR A 1 86 ? 3.756 73.650 10.298 1.00 41.69 86 TYR A C 1
ATOM 709 O O . TYR A 1 86 ? 3.745 72.765 11.149 1.00 41.69 86 TYR A O 1
ATOM 717 N N . ALA A 1 87 ? 2.641 74.086 9.709 1.00 47.56 87 ALA A N 1
ATOM 718 C CA . ALA A 1 87 ? 1.367 73.393 9.817 1.00 47.56 87 ALA A CA 1
ATOM 719 C C . ALA A 1 87 ? 1.474 72.028 9.115 1.00 47.56 87 ALA A C 1
ATOM 721 O O . ALA A 1 87 ? 1.497 71.936 7.888 1.00 47.56 87 ALA A O 1
ATOM 722 N N . ARG A 1 88 ? 1.558 70.961 9.912 1.00 47.62 88 ARG A N 1
ATOM 723 C CA . ARG A 1 88 ? 1.298 69.580 9.494 1.00 47.62 88 ARG A CA 1
ATOM 724 C C . ARG A 1 88 ? -0.199 69.321 9.729 1.00 47.62 88 ARG A C 1
ATOM 726 O O . ARG A 1 88 ? -0.679 69.676 10.806 1.00 47.62 88 ARG A O 1
ATOM 733 N N . PRO A 1 89 ? -0.957 68.752 8.776 1.00 46.53 89 PRO A N 1
ATOM 734 C CA . PRO A 1 89 ? -2.392 68.539 8.960 1.00 46.53 89 PRO A CA 1
ATOM 735 C C . PRO A 1 89 ? -2.646 67.609 10.155 1.00 46.53 89 PRO A C 1
ATOM 737 O O . PRO A 1 89 ? -2.052 66.533 10.252 1.00 46.53 89 PRO A O 1
ATOM 740 N N . GLN A 1 90 ? -3.508 68.044 11.080 1.00 40.62 90 GLN A N 1
ATOM 741 C CA . GLN A 1 90 ? -3.953 67.233 12.209 1.00 40.62 90 GLN A CA 1
ATOM 742 C C . GLN A 1 90 ? -4.749 66.031 11.688 1.00 40.62 90 GLN A C 1
ATOM 744 O O . GLN A 1 90 ? -5.793 66.189 11.061 1.00 40.62 90 GLN A O 1
ATOM 749 N N . THR A 1 91 ? -4.263 64.825 11.980 1.00 46.62 91 THR A N 1
ATOM 750 C CA . THR A 1 91 ? -5.115 63.635 12.038 1.00 46.62 91 THR A CA 1
ATOM 751 C C . THR A 1 91 ? -6.140 63.864 13.140 1.00 46.62 91 THR A C 1
ATOM 753 O O . THR A 1 91 ? -5.783 64.069 14.301 1.00 46.62 91 THR A O 1
ATOM 756 N N . THR A 1 92 ? -7.413 63.858 12.768 1.00 46.50 92 THR A N 1
ATOM 757 C CA . THR A 1 92 ? -8.530 63.778 13.701 1.00 46.50 92 THR A CA 1
ATOM 758 C C . THR A 1 92 ? -8.403 62.443 14.433 1.00 46.50 92 THR A C 1
ATOM 760 O O . THR A 1 92 ? -8.523 61.382 13.827 1.00 46.50 92 THR A O 1
ATOM 763 N N . GLN A 1 93 ? -8.093 62.489 15.727 1.00 48.19 93 GLN A N 1
ATOM 764 C CA . GLN A 1 93 ? -8.200 61.334 16.615 1.00 48.19 93 GLN A CA 1
ATOM 765 C C . GLN A 1 93 ? -9.674 60.913 16.633 1.00 48.19 93 GLN A C 1
ATOM 767 O O . GLN A 1 93 ? -10.511 61.595 17.225 1.00 48.19 93 GLN A O 1
ATOM 772 N N . VAL A 1 94 ? -10.007 59.825 15.939 1.00 45.81 94 VAL A N 1
ATOM 773 C CA . VAL A 1 94 ? -11.298 59.155 16.097 1.00 45.81 94 VAL A CA 1
ATOM 774 C C . VAL A 1 94 ? -11.249 58.468 17.456 1.00 45.81 94 VAL A C 1
ATOM 776 O O . VAL A 1 94 ? -10.610 57.433 17.620 1.00 45.81 94 VAL A O 1
ATOM 779 N N . VAL A 1 95 ? -11.867 59.090 18.455 1.00 46.75 95 VAL A N 1
ATOM 780 C CA . VAL A 1 95 ? -12.079 58.466 19.760 1.00 46.75 95 VAL A CA 1
ATOM 781 C C . VAL A 1 95 ? -13.180 57.425 19.577 1.00 46.75 95 VAL A C 1
ATOM 783 O O . VAL A 1 95 ? -14.347 57.772 19.407 1.00 46.75 95 VAL A O 1
ATOM 786 N N . SER A 1 96 ? -12.805 56.148 19.564 1.00 54.47 96 SER A N 1
ATOM 787 C CA . SER A 1 96 ? -13.766 55.047 19.633 1.00 54.47 96 SER A CA 1
ATOM 788 C C . SER A 1 96 ? -14.501 55.108 20.977 1.00 54.47 96 SER A C 1
ATOM 790 O O . SER A 1 96 ? -13.841 55.252 22.011 1.00 54.47 96 SER A O 1
ATOM 792 N N . PRO A 1 97 ? -15.842 55.012 21.012 1.00 67.12 97 PRO A N 1
ATOM 793 C CA . PRO A 1 97 ? -16.565 54.983 22.274 1.00 67.12 97 PRO A CA 1
ATOM 794 C C . PRO A 1 97 ? -16.209 53.701 23.035 1.00 67.12 97 PRO A C 1
ATOM 796 O O . PRO A 1 97 ? -16.318 52.598 22.499 1.00 67.12 97 PRO A O 1
ATOM 799 N N . VAL A 1 98 ? -15.775 53.854 24.287 1.00 59.88 98 VAL A N 1
ATOM 800 C CA . VAL A 1 98 ? -15.598 52.742 25.224 1.00 59.88 98 VAL A CA 1
ATOM 801 C C . VAL A 1 98 ? -16.992 52.235 25.580 1.00 59.88 98 VAL A C 1
ATOM 803 O O . VAL A 1 98 ? -17.717 52.880 26.333 1.00 59.88 98 VAL A O 1
ATOM 806 N N . VAL A 1 99 ? -17.389 51.114 24.983 1.00 63.53 99 VAL A N 1
ATOM 807 C CA . VAL A 1 99 ? -18.601 50.383 25.366 1.00 63.53 99 VAL A CA 1
ATOM 808 C C . VAL A 1 99 ? -18.255 49.556 26.597 1.00 63.53 99 VAL A C 1
ATOM 810 O O . VAL A 1 99 ? -17.223 48.888 26.617 1.00 63.53 99 VAL A O 1
ATOM 813 N N . SER A 1 100 ? -19.085 49.627 27.635 1.00 73.31 100 SER A N 1
ATOM 814 C CA . SER A 1 100 ? -18.840 48.869 28.865 1.00 73.31 100 SER A CA 1
ATOM 815 C C . SER A 1 100 ? -19.107 47.373 28.650 1.00 73.31 100 SER A C 1
ATOM 817 O O . SER A 1 100 ? -20.039 47.007 27.931 1.00 73.31 100 SER A O 1
ATOM 819 N N . ASP A 1 101 ? -18.354 46.495 29.321 1.00 63.06 101 ASP A N 1
ATOM 820 C CA . ASP A 1 101 ? -18.542 45.033 29.228 1.00 63.06 101 ASP A CA 1
ATOM 821 C C . ASP A 1 101 ? -19.984 44.601 29.561 1.00 63.06 101 ASP A C 1
ATOM 823 O O . ASP A 1 101 ? -20.510 43.637 29.004 1.00 63.06 101 ASP A O 1
ATOM 827 N N . SER A 1 102 ? -20.678 45.380 30.400 1.00 69.56 102 SER A N 1
ATOM 828 C CA . SER A 1 102 ? -22.084 45.159 30.755 1.00 69.56 102 SER A CA 1
ATOM 829 C C . SER A 1 102 ? -23.070 45.386 29.597 1.00 69.56 102 SER A C 1
ATOM 831 O O . SER A 1 102 ? -24.140 44.778 29.563 1.00 69.56 102 SER A O 1
ATOM 833 N N . GLU A 1 103 ? -22.731 46.245 28.634 1.00 67.50 103 GLU A N 1
ATOM 834 C CA . GLU A 1 103 ? -23.553 46.519 27.449 1.00 67.50 103 GLU A CA 1
ATOM 835 C C . GLU A 1 103 ? -23.298 45.505 26.332 1.00 67.50 103 GLU A C 1
ATOM 837 O O . GLU A 1 103 ? -24.213 45.176 25.575 1.00 67.50 103 GLU A O 1
ATOM 842 N N . LEU A 1 104 ? -22.078 44.968 26.259 1.00 67.94 104 LEU A N 1
ATOM 843 C CA . LEU A 1 104 ? -21.744 43.839 25.394 1.00 67.94 104 LEU A CA 1
ATOM 844 C C . LEU A 1 104 ? -22.487 42.574 25.833 1.00 67.94 104 LEU A C 1
ATOM 846 O O . LEU A 1 104 ? -23.135 41.946 24.998 1.00 67.94 104 LEU A O 1
ATOM 850 N N . ALA A 1 105 ? -22.495 42.261 27.132 1.00 69.75 105 ALA A N 1
ATOM 851 C CA . ALA A 1 105 ? -23.220 41.105 27.667 1.00 69.75 105 ALA A CA 1
ATOM 852 C C . ALA A 1 105 ? -24.726 41.156 27.346 1.00 69.75 105 ALA A C 1
ATOM 854 O O . ALA A 1 105 ? -25.297 40.178 26.870 1.00 69.75 105 ALA A O 1
ATOM 855 N N . LYS A 1 106 ? -25.356 42.331 27.481 1.00 72.31 106 LYS A N 1
ATOM 856 C CA . LYS A 1 106 ? -26.783 42.514 27.155 1.00 72.31 106 LYS A CA 1
ATOM 857 C C . LYS A 1 106 ? -27.097 42.329 25.669 1.00 72.31 106 LYS A C 1
ATOM 859 O O . LYS A 1 106 ? -28.187 41.876 25.340 1.00 72.31 106 LYS A O 1
ATOM 864 N N . LYS A 1 107 ? -26.172 42.667 24.763 1.00 68.19 107 LYS A N 1
ATOM 865 C CA . LYS A 1 107 ? -26.355 42.406 23.324 1.00 68.19 107 LYS A CA 1
ATOM 866 C C . LYS A 1 107 ? -26.279 40.917 22.997 1.00 68.19 107 LYS A C 1
ATOM 868 O O . LYS A 1 107 ? -27.033 40.462 22.144 1.00 68.19 107 LYS A O 1
ATOM 873 N N . TYR A 1 108 ? -25.406 40.176 23.677 1.00 56.47 108 TYR A N 1
ATOM 874 C CA . TYR A 1 108 ? -25.294 38.729 23.496 1.00 56.47 108 TYR A CA 1
ATOM 875 C C . TYR A 1 108 ? -26.506 37.980 24.071 1.00 56.47 108 TYR A C 1
ATOM 877 O O . TYR A 1 108 ? -27.051 37.125 23.379 1.00 56.47 108 TYR A O 1
ATOM 885 N N . ASP A 1 109 ? -27.010 38.361 25.249 1.00 58.78 109 ASP A N 1
ATOM 886 C CA . ASP A 1 109 ? -28.200 37.724 25.844 1.00 58.78 109 ASP A CA 1
ATOM 887 C C . ASP A 1 109 ? -29.472 37.904 24.996 1.00 58.78 109 ASP A C 1
ATOM 889 O O . ASP A 1 109 ? -30.294 36.990 24.901 1.00 58.78 109 ASP A O 1
ATOM 893 N N . VAL A 1 110 ? -29.630 39.053 24.324 1.00 56.28 110 VAL A N 1
ATOM 894 C CA . VAL A 1 110 ? -30.782 39.308 23.438 1.00 56.28 110 VAL A CA 1
ATOM 895 C C . VAL A 1 110 ? -30.720 38.457 22.162 1.00 56.28 110 VAL A C 1
ATOM 897 O O . VAL A 1 110 ? -31.758 37.974 21.711 1.00 56.28 110 VAL A O 1
ATOM 900 N N . LEU A 1 111 ? -29.526 38.215 21.605 1.00 53.91 111 LEU A N 1
ATOM 901 C CA . LEU A 1 111 ? -29.360 37.332 20.442 1.00 53.91 111 LEU A CA 1
ATOM 902 C C . LEU A 1 111 ? -29.660 35.869 20.798 1.00 53.91 111 LEU A C 1
ATOM 904 O O . LEU A 1 111 ? -30.355 35.189 20.047 1.00 53.91 111 LEU A O 1
ATOM 908 N N . VAL A 1 112 ? -29.230 35.419 21.981 1.00 50.97 112 VAL A N 1
ATOM 909 C CA . VAL A 1 112 ? -29.502 34.057 22.467 1.00 50.97 112 VAL A CA 1
ATOM 910 C C . VAL A 1 112 ? -30.999 33.848 22.732 1.00 50.97 112 VAL A C 1
ATOM 912 O O . VAL A 1 112 ? -31.552 32.810 22.378 1.00 50.97 112 VAL A O 1
ATOM 915 N N . GLN A 1 113 ? -31.709 34.839 23.281 1.00 46.41 113 GLN A N 1
ATOM 916 C CA . GLN A 1 113 ? -33.161 34.728 23.490 1.00 46.41 113 GLN A CA 1
ATOM 917 C C . GLN A 1 113 ? -33.969 34.730 22.182 1.00 46.41 113 GLN A C 1
ATOM 919 O O . GLN A 1 113 ? -35.031 34.106 22.127 1.00 46.41 113 GLN A O 1
ATOM 924 N N . GLN A 1 114 ? -33.469 35.373 21.123 1.00 47.06 114 GLN A N 1
ATOM 925 C CA . GLN A 1 114 ? -34.120 35.372 19.811 1.00 47.06 114 GLN A CA 1
ATOM 926 C C . GLN A 1 114 ? -33.945 34.032 19.066 1.00 47.06 114 GLN A C 1
ATOM 928 O O . GLN A 1 114 ? -34.835 33.644 18.310 1.00 47.06 114 GLN A O 1
ATOM 933 N N . GLU A 1 115 ? -32.869 33.283 19.337 1.00 46.12 115 GLU A N 1
ATOM 934 C CA . GLU A 1 115 ? -32.687 31.908 18.841 1.00 46.12 115 GLU A CA 1
ATOM 935 C C . GLU A 1 115 ? -33.523 30.881 19.625 1.00 46.12 115 GLU A C 1
ATOM 937 O O . GLU A 1 115 ? -34.109 29.977 19.028 1.00 46.12 115 GLU A O 1
ATOM 942 N N . VAL A 1 116 ? -33.670 31.042 20.945 1.00 44.78 116 VAL A N 1
ATOM 943 C CA . VAL A 1 116 ? -34.389 30.067 21.792 1.00 44.78 116 VAL A CA 1
ATOM 944 C C . VAL A 1 116 ? -35.921 30.193 21.683 1.00 44.78 116 VAL A C 1
ATOM 946 O O . VAL A 1 116 ? -36.636 29.204 21.841 1.00 44.78 116 VAL A O 1
ATOM 949 N N . ALA A 1 117 ? -36.456 31.372 21.346 1.00 43.72 117 ALA A N 1
ATOM 950 C CA . ALA A 1 117 ? -37.905 31.609 21.274 1.00 43.72 117 ALA A CA 1
ATOM 951 C C . ALA A 1 117 ? -38.611 31.042 20.019 1.00 43.72 117 ALA A C 1
ATOM 953 O O . ALA A 1 117 ? -39.830 31.167 19.906 1.00 43.72 117 ALA A O 1
ATOM 954 N N . THR A 1 118 ? -37.892 30.406 19.086 1.00 43.62 118 THR A N 1
ATOM 955 C CA . THR A 1 118 ? -38.486 29.829 17.858 1.00 43.62 118 THR A CA 1
ATOM 956 C C . THR A 1 118 ? -38.783 28.325 17.933 1.00 43.62 118 THR A C 1
ATOM 958 O O . THR A 1 118 ? -39.295 27.755 16.972 1.00 43.62 118 THR A O 1
ATOM 961 N N . LEU A 1 119 ? -38.539 27.669 19.075 1.00 52.22 119 LEU A N 1
ATOM 962 C CA . LEU A 1 119 ? -38.731 26.223 19.240 1.00 52.22 119 LEU A CA 1
ATOM 963 C C . LEU A 1 119 ? -39.806 25.890 20.290 1.00 52.22 119 LEU A C 1
ATOM 965 O O . LEU A 1 119 ? -39.505 25.498 21.414 1.00 52.22 119 LEU A O 1
ATOM 969 N N . ALA A 1 120 ? -41.078 25.976 19.894 1.00 44.38 120 ALA A N 1
ATOM 970 C CA . ALA A 1 120 ? -42.160 25.189 20.496 1.00 44.38 120 ALA A CA 1
ATOM 971 C C . ALA A 1 120 ? -43.177 24.756 19.410 1.00 44.38 120 ALA A C 1
ATOM 973 O O . ALA A 1 120 ? -43.406 25.518 18.469 1.00 44.38 120 ALA A O 1
ATOM 974 N N . PRO A 1 121 ? -43.756 23.538 19.480 1.00 49.47 121 PRO A N 1
ATOM 975 C CA . PRO A 1 121 ? -44.209 22.805 18.297 1.00 49.47 121 PRO A CA 1
ATOM 976 C C . PRO A 1 121 ? -45.720 22.921 18.026 1.00 49.47 121 PRO A C 1
ATOM 978 O O . PRO A 1 121 ? -46.534 22.858 18.945 1.00 49.47 121 PRO A O 1
ATOM 981 N N . ALA A 1 122 ? -46.098 22.974 16.746 1.00 39.50 122 ALA A N 1
ATOM 982 C CA . ALA A 1 122 ? -47.440 22.639 16.262 1.00 39.50 122 ALA A CA 1
ATOM 983 C C . ALA A 1 122 ? -47.332 21.810 14.961 1.00 39.50 122 ALA A C 1
ATOM 985 O O . ALA A 1 122 ? -46.385 22.010 14.199 1.00 39.50 122 ALA A O 1
ATOM 986 N N . PRO A 1 123 ? -48.239 20.845 14.712 1.00 49.97 123 PRO A N 1
ATOM 987 C CA . PRO A 1 123 ? -48.016 19.764 13.761 1.00 49.97 123 PRO A CA 1
ATOM 988 C C . PRO A 1 123 ? -48.608 20.094 12.388 1.00 49.97 123 PRO A C 1
ATOM 990 O O . PRO A 1 123 ? -49.809 20.309 12.279 1.00 49.97 123 PRO A O 1
ATOM 993 N N . ALA A 1 124 ? -47.801 20.061 11.332 1.00 38.88 124 ALA A N 1
ATOM 994 C CA . ALA A 1 124 ? -48.255 19.710 9.987 1.00 38.88 124 ALA A CA 1
ATOM 995 C C . ALA A 1 124 ? -47.048 19.523 9.066 1.00 38.88 124 ALA A C 1
ATOM 997 O O . ALA A 1 124 ? -46.111 20.311 9.076 1.00 38.88 124 ALA A O 1
ATOM 998 N N . ALA A 1 125 ? -47.108 18.430 8.318 1.00 48.41 125 ALA A N 1
ATOM 999 C CA . ALA A 1 125 ? -46.187 17.956 7.303 1.00 48.41 125 ALA A CA 1
ATOM 1000 C C . ALA A 1 125 ? -45.488 19.044 6.472 1.00 48.41 125 ALA A C 1
ATOM 1002 O O . ALA A 1 125 ? -46.148 19.779 5.751 1.00 48.41 125 ALA A O 1
ATOM 1003 N N . GLU A 1 126 ? -44.155 19.011 6.460 1.00 36.75 126 GLU A N 1
ATOM 1004 C CA . GLU A 1 126 ? -43.368 19.326 5.269 1.00 36.75 126 GLU A CA 1
ATOM 1005 C C . GLU A 1 126 ? -41.993 18.654 5.373 1.00 36.75 126 GLU A C 1
ATOM 1007 O O . GLU A 1 126 ? -41.235 18.804 6.330 1.00 36.75 126 GLU A O 1
ATOM 1012 N N . SER A 1 127 ? -41.725 17.804 4.391 1.00 47.34 127 SER A N 1
ATOM 1013 C CA . SER A 1 127 ? -40.507 17.032 4.196 1.00 47.34 127 SER A CA 1
ATOM 1014 C C . SER A 1 127 ? -39.315 17.952 3.923 1.00 47.34 127 SER A C 1
ATOM 1016 O O . SER A 1 127 ? -39.158 18.440 2.807 1.00 47.34 127 SER A O 1
ATOM 1018 N N . ALA A 1 128 ? -38.453 18.149 4.923 1.00 41.12 128 ALA A N 1
ATOM 1019 C CA . ALA A 1 128 ? -37.148 18.783 4.764 1.00 41.12 128 ALA A CA 1
ATOM 1020 C C . ALA A 1 128 ? -36.044 17.712 4.757 1.00 41.12 128 ALA A C 1
ATOM 1022 O O . ALA A 1 128 ? -35.675 17.142 5.785 1.00 41.12 128 ALA A O 1
ATOM 1023 N N . THR A 1 129 ? -35.526 17.426 3.567 1.00 39.94 129 THR A N 1
ATOM 1024 C CA . THR A 1 129 ? -34.292 16.671 3.330 1.00 39.94 129 THR A CA 1
ATOM 1025 C C . THR A 1 129 ? -33.123 17.299 4.096 1.00 39.94 129 THR A C 1
ATOM 1027 O O . THR A 1 129 ? -32.730 18.429 3.812 1.00 39.94 129 THR A O 1
ATOM 1030 N N . LYS A 1 130 ? -32.538 16.551 5.043 1.00 43.69 130 LYS A N 1
ATOM 1031 C CA . LYS A 1 130 ? -31.206 16.834 5.603 1.00 43.69 130 LYS A CA 1
ATOM 1032 C C . LYS A 1 130 ? -30.181 16.822 4.463 1.00 43.69 130 LYS A C 1
ATOM 1034 O O . LYS A 1 130 ? -30.019 15.795 3.809 1.00 43.69 130 LYS A O 1
ATOM 1039 N N . GLN A 1 131 ? -29.482 17.932 4.240 1.00 39.19 131 GLN A N 1
ATOM 1040 C CA . GLN A 1 131 ? -28.244 17.926 3.458 1.00 39.19 131 GLN A CA 1
ATOM 1041 C C . GLN A 1 131 ? -27.186 17.094 4.215 1.00 39.19 131 GLN A C 1
ATOM 1043 O O . GLN A 1 131 ? -27.070 17.251 5.435 1.00 39.19 131 GLN A O 1
ATOM 1048 N N . PRO A 1 132 ? -26.454 16.183 3.549 1.00 48.44 132 PRO A N 1
ATOM 1049 C CA . PRO A 1 132 ? -25.442 15.357 4.199 1.00 48.44 132 PRO A CA 1
ATOM 1050 C C . PRO A 1 132 ? -24.224 16.206 4.584 1.00 48.44 132 PRO A C 1
ATOM 1052 O O . PRO A 1 132 ? -23.836 17.115 3.850 1.00 48.44 132 PRO A O 1
ATOM 1055 N N . ALA A 1 133 ? -23.625 15.913 5.741 1.00 57.66 133 ALA A N 1
ATOM 1056 C CA . ALA A 1 133 ? -22.353 16.500 6.151 1.00 57.66 133 ALA A CA 1
ATOM 1057 C C . ALA A 1 133 ? -21.292 16.197 5.081 1.00 57.66 133 ALA A C 1
ATOM 1059 O O . ALA A 1 133 ? -21.107 15.039 4.710 1.00 57.66 133 ALA A O 1
ATOM 1060 N N . ALA A 1 134 ? -20.637 17.228 4.553 1.00 61.09 134 ALA A N 1
ATOM 1061 C CA . ALA A 1 134 ? -19.580 17.055 3.571 1.00 61.09 134 ALA A CA 1
ATOM 1062 C C . ALA A 1 134 ? -18.429 16.248 4.198 1.00 61.09 134 ALA A C 1
ATOM 1064 O O . ALA A 1 134 ? -17.882 16.641 5.228 1.00 61.09 134 ALA A O 1
ATOM 1065 N N . ILE A 1 135 ? -18.092 15.110 3.588 1.00 67.69 135 ILE A N 1
ATOM 1066 C CA . ILE A 1 135 ? -16.940 14.287 3.966 1.00 67.69 135 ILE A CA 1
ATOM 1067 C C . ILE A 1 135 ? -15.683 15.126 3.718 1.00 67.69 135 ILE A C 1
ATOM 1069 O O . ILE A 1 135 ? -15.449 15.579 2.598 1.00 67.69 135 ILE A O 1
ATOM 1073 N N . ASP A 1 136 ? -14.879 15.346 4.755 1.00 84.06 136 ASP A N 1
ATOM 1074 C CA . ASP A 1 136 ? -13.605 16.059 4.644 1.00 84.06 136 ASP A CA 1
ATOM 1075 C C . ASP A 1 136 ? -12.522 15.101 4.118 1.00 84.06 136 ASP A C 1
ATOM 1077 O O . ASP A 1 136 ? -11.724 14.527 4.865 1.00 84.06 136 ASP A O 1
ATOM 1081 N N . ILE A 1 137 ? -12.549 14.883 2.801 1.00 88.06 137 ILE A N 1
ATOM 1082 C CA . ILE A 1 137 ? -11.639 13.978 2.083 1.00 88.06 137 ILE A CA 1
ATOM 1083 C C . ILE A 1 137 ? -10.176 14.396 2.294 1.00 88.06 137 ILE A C 1
ATOM 1085 O O . ILE A 1 137 ? -9.295 13.541 2.396 1.00 88.06 137 ILE A O 1
ATOM 1089 N N . GLU A 1 138 ? -9.897 15.699 2.394 1.00 90.00 138 GLU A N 1
ATOM 1090 C CA . GLU A 1 138 ? -8.535 16.200 2.598 1.00 90.00 138 GLU A CA 1
ATOM 1091 C C . GLU A 1 138 ? -7.994 15.828 3.977 1.00 90.00 138 GLU A C 1
ATOM 1093 O O . GLU A 1 138 ? -6.850 15.372 4.091 1.00 90.00 138 GLU A O 1
ATOM 1098 N N . LYS A 1 139 ? -8.817 15.968 5.023 1.00 90.50 139 LYS A N 1
ATOM 1099 C CA . LYS A 1 139 ? -8.442 15.534 6.371 1.00 90.50 139 LYS A CA 1
ATOM 1100 C C . LYS A 1 139 ? -8.162 14.034 6.413 1.00 90.50 139 LYS A C 1
ATOM 1102 O O . LYS A 1 139 ? -7.145 13.641 6.985 1.00 90.50 139 LYS A O 1
ATOM 1107 N N . ILE A 1 140 ? -9.001 13.219 5.768 1.00 92.38 140 ILE A N 1
ATOM 1108 C CA . ILE A 1 140 ? -8.798 11.764 5.683 1.00 92.38 140 ILE A CA 1
ATOM 1109 C C . ILE A 1 140 ? -7.488 11.459 4.956 1.00 92.38 140 ILE A C 1
ATOM 1111 O O . ILE A 1 140 ? -6.644 10.751 5.499 1.00 92.38 140 ILE A O 1
ATOM 1115 N N . LYS A 1 141 ? -7.258 12.055 3.778 1.00 93.25 141 LYS A N 1
ATOM 1116 C CA . LYS A 1 141 ? -6.024 11.858 3.000 1.00 93.25 141 LYS A CA 1
ATOM 1117 C C . LYS A 1 141 ? -4.778 12.173 3.817 1.00 93.25 141 LYS A C 1
ATOM 1119 O O . LYS A 1 141 ? -3.803 11.424 3.798 1.00 93.25 141 LYS A O 1
ATOM 1124 N N . LYS A 1 142 ? -4.808 13.292 4.541 1.00 94.50 142 LYS A N 1
ATOM 1125 C CA . LYS A 1 142 ? -3.687 13.737 5.365 1.00 94.50 142 LYS A CA 1
ATOM 1126 C C . LYS A 1 142 ? -3.456 12.814 6.561 1.00 94.50 142 LYS A C 1
ATOM 1128 O O . LYS A 1 142 ? -2.305 12.488 6.841 1.00 94.50 142 LYS A O 1
ATOM 1133 N N . GLY A 1 143 ? -4.525 12.397 7.238 1.00 94.56 143 GLY A N 1
ATOM 1134 C CA . GLY A 1 143 ? -4.451 11.453 8.352 1.00 94.56 143 GLY A CA 1
ATOM 1135 C C . GLY A 1 143 ? -3.887 10.104 7.916 1.00 94.56 143 GLY A C 1
ATOM 1136 O O . GLY A 1 143 ? -2.907 9.639 8.491 1.00 94.56 143 GLY A O 1
ATOM 1137 N N . VAL A 1 144 ? -4.417 9.546 6.824 1.00 95.50 144 VAL A N 1
ATOM 1138 C CA . VAL A 1 144 ? -3.937 8.293 6.226 1.00 95.50 144 VAL A CA 1
ATOM 1139 C C . VAL A 1 144 ? -2.459 8.394 5.842 1.00 95.50 144 VAL A C 1
ATOM 1141 O O . VAL A 1 144 ? -1.671 7.540 6.233 1.00 95.50 144 VAL A O 1
ATOM 1144 N N . SER A 1 145 ? -2.047 9.456 5.140 1.00 94.25 145 SER A N 1
ATOM 1145 C CA . SER A 1 145 ? -0.638 9.640 4.758 1.00 94.25 145 SER A CA 1
ATOM 1146 C C . SER A 1 145 ? 0.292 9.741 5.974 1.00 94.25 145 SER A C 1
ATOM 1148 O O . SER A 1 145 ? 1.392 9.189 5.950 1.00 94.25 145 SER A O 1
ATOM 1150 N N . SER A 1 146 ? -0.146 10.405 7.050 1.00 95.44 146 SER A N 1
ATOM 1151 C CA . SER A 1 146 ? 0.624 10.484 8.297 1.00 95.44 146 SER A CA 1
ATOM 1152 C C . SER A 1 146 ? 0.769 9.112 8.956 1.00 95.44 146 SER A C 1
ATOM 1154 O O . SER A 1 146 ? 1.889 8.705 9.257 1.00 95.44 146 SER A O 1
ATOM 1156 N N . MET A 1 147 ? -0.342 8.385 9.102 1.00 96.00 147 MET A N 1
ATOM 1157 C CA . MET A 1 147 ? -0.391 7.051 9.707 1.00 96.00 147 MET A CA 1
ATOM 1158 C C . MET A 1 147 ? 0.509 6.056 8.962 1.00 96.00 147 MET A C 1
ATOM 1160 O O . MET A 1 147 ? 1.326 5.371 9.577 1.00 96.00 147 MET A O 1
ATOM 1164 N N . VAL A 1 148 ? 0.412 6.008 7.628 1.00 96.06 148 VAL A N 1
ATOM 1165 C CA . VAL A 1 148 ? 1.224 5.107 6.791 1.00 96.06 148 VAL A CA 1
ATOM 1166 C C . VAL A 1 148 ? 2.714 5.414 6.952 1.00 96.06 148 VAL A C 1
ATOM 1168 O O . VAL A 1 148 ? 3.519 4.513 7.200 1.00 96.06 148 VAL A O 1
ATOM 1171 N N . ARG A 1 149 ? 3.094 6.693 6.869 1.00 94.00 149 ARG A N 1
ATOM 1172 C CA . ARG A 1 149 ? 4.498 7.112 6.953 1.00 94.00 149 ARG A CA 1
ATOM 1173 C C . ARG A 1 149 ? 5.113 6.853 8.327 1.00 94.00 149 ARG A C 1
ATOM 1175 O O . ARG A 1 149 ? 6.297 6.525 8.418 1.00 94.00 149 ARG A O 1
ATOM 1182 N N . GLU A 1 150 ? 4.336 7.016 9.391 1.00 95.31 150 GLU A N 1
ATOM 1183 C CA . GLU A 1 150 ? 4.778 6.719 10.752 1.00 95.31 150 GLU A CA 1
ATOM 1184 C C . GLU A 1 150 ? 4.978 5.217 10.960 1.00 95.31 150 GLU A C 1
ATOM 1186 O O . GLU A 1 150 ? 6.044 4.791 11.422 1.00 95.31 150 GLU A O 1
ATOM 1191 N N . PHE A 1 151 ? 4.019 4.405 10.509 1.00 95.81 151 PHE A N 1
ATOM 1192 C CA . PHE A 1 151 ? 4.115 2.952 10.601 1.00 95.81 151 PHE A CA 1
ATOM 1193 C C . PHE A 1 151 ? 5.323 2.389 9.843 1.00 95.81 151 PHE A C 1
ATOM 1195 O O . PHE A 1 151 ? 6.014 1.500 10.345 1.00 95.81 151 PHE A O 1
ATOM 1202 N N . MET A 1 152 ? 5.651 2.937 8.670 1.00 93.75 152 MET A N 1
ATOM 1203 C CA . MET A 1 152 ? 6.830 2.506 7.909 1.00 93.75 152 MET A CA 1
ATOM 1204 C C . MET A 1 152 ? 8.135 2.655 8.701 1.00 93.75 152 MET A C 1
ATOM 1206 O O . MET A 1 152 ? 9.034 1.824 8.550 1.00 93.75 152 MET A O 1
ATOM 1210 N N . ARG A 1 153 ? 8.222 3.665 9.577 1.00 92.12 153 ARG A N 1
ATOM 1211 C CA . ARG A 1 153 ? 9.427 3.987 10.357 1.00 92.12 153 ARG A CA 1
ATOM 1212 C C . ARG A 1 153 ? 9.477 3.285 11.710 1.00 92.12 153 ARG A C 1
ATOM 1214 O O . ARG A 1 153 ? 10.535 2.784 12.091 1.00 92.12 153 ARG A O 1
ATOM 1221 N N . ILE A 1 154 ? 8.363 3.296 12.439 1.00 92.06 154 ILE A N 1
ATOM 1222 C CA . ILE A 1 154 ? 8.298 2.868 13.846 1.00 92.06 154 ILE A CA 1
ATOM 1223 C C . ILE A 1 154 ? 7.689 1.465 13.976 1.00 92.06 154 ILE A C 1
ATOM 1225 O O . ILE A 1 154 ? 8.076 0.722 14.874 1.00 92.06 154 ILE A O 1
ATOM 1229 N N . SER A 1 155 ? 6.815 1.074 13.042 1.00 92.62 155 SER A N 1
ATOM 1230 C CA . SER A 1 155 ? 6.091 -0.207 13.048 1.00 92.62 155 SER A CA 1
ATOM 1231 C C . SER A 1 155 ? 5.290 -0.440 14.334 1.00 92.62 155 SER A C 1
ATOM 1233 O O . SER A 1 155 ? 5.241 -1.557 14.842 1.00 92.62 155 SER A O 1
ATOM 1235 N N . ASP A 1 156 ? 4.680 0.621 14.875 1.00 94.69 156 ASP A N 1
ATOM 1236 C CA . ASP A 1 156 ? 3.802 0.529 16.043 1.00 94.69 156 ASP A CA 1
ATOM 1237 C C . ASP A 1 156 ? 2.373 0.174 15.617 1.00 94.69 156 ASP A C 1
ATOM 1239 O O . ASP A 1 156 ? 1.678 0.959 14.972 1.00 94.69 156 ASP A O 1
ATOM 1243 N N . GLU A 1 157 ? 1.939 -1.030 15.979 1.00 94.31 157 GLU A N 1
ATOM 1244 C CA . GLU A 1 157 ? 0.597 -1.528 15.682 1.00 94.31 157 GLU A CA 1
ATOM 1245 C C . GLU A 1 157 ? -0.496 -0.793 16.468 1.00 94.31 157 GLU A C 1
ATOM 1247 O O . GLU A 1 157 ? -1.605 -0.627 15.965 1.00 94.31 157 GLU A O 1
ATOM 1252 N N . ASN A 1 158 ? -0.211 -0.352 17.699 1.00 93.62 158 ASN A N 1
ATOM 1253 C CA . ASN A 1 158 ? -1.225 0.269 18.554 1.00 93.62 158 ASN A CA 1
ATOM 1254 C C . ASN A 1 158 ? -1.554 1.681 18.074 1.00 93.62 158 ASN A C 1
ATOM 1256 O O . ASN A 1 158 ? -2.721 2.070 18.076 1.00 93.62 158 ASN A O 1
ATOM 1260 N N . GLU A 1 159 ? -0.537 2.415 17.621 1.00 94.50 159 GLU A N 1
ATOM 1261 C CA . GLU A 1 159 ? -0.710 3.750 17.044 1.00 94.50 159 GLU A CA 1
ATOM 1262 C C . GLU A 1 159 ? -1.575 3.700 15.780 1.00 94.50 159 GLU A C 1
ATOM 1264 O O . GLU A 1 159 ? -2.459 4.533 15.594 1.00 94.50 159 GLU A O 1
ATOM 1269 N N . VAL A 1 160 ? -1.392 2.673 14.940 1.00 95.06 160 VAL A N 1
ATOM 1270 C CA . VAL A 1 160 ? -2.237 2.455 13.755 1.00 95.06 160 VAL A CA 1
ATOM 1271 C C . VAL A 1 160 ? -3.694 2.238 14.147 1.00 95.06 160 VAL A C 1
ATOM 1273 O O . VAL A 1 160 ? -4.579 2.819 13.525 1.00 95.06 160 VAL A O 1
ATOM 1276 N N . LEU A 1 161 ? -3.965 1.426 15.171 1.00 93.56 161 LEU A N 1
ATOM 1277 C CA . LEU A 1 161 ? -5.335 1.195 15.639 1.00 93.56 161 LEU A CA 1
ATOM 1278 C C . LEU A 1 161 ? -5.973 2.483 16.175 1.00 93.56 161 LEU A C 1
ATOM 1280 O O . LEU A 1 161 ? -7.115 2.777 15.831 1.00 93.56 161 LEU A O 1
ATOM 1284 N N . LEU A 1 162 ? -5.220 3.282 16.937 1.00 93.69 162 LEU A N 1
ATOM 1285 C CA . LEU A 1 162 ? -5.689 4.580 17.421 1.00 93.69 162 LEU A CA 1
ATOM 1286 C C . LEU A 1 162 ? -5.997 5.536 16.258 1.00 93.69 162 LEU A C 1
ATOM 1288 O O . LEU A 1 162 ? -7.073 6.128 16.213 1.00 93.69 162 LEU A O 1
ATOM 1292 N N . CYS A 1 163 ? -5.097 5.631 15.277 1.00 93.56 163 CYS A N 1
ATOM 1293 C CA . CYS A 1 163 ? -5.311 6.428 14.070 1.00 93.56 163 CYS A CA 1
ATOM 1294 C C . CYS A 1 163 ? -6.544 5.961 13.279 1.00 93.56 163 CYS A C 1
ATOM 1296 O O . CYS A 1 163 ? -7.270 6.785 12.724 1.00 93.56 163 CYS A O 1
ATOM 1298 N N . MET A 1 164 ? -6.800 4.651 13.216 1.00 93.31 164 MET A N 1
ATOM 1299 C CA . MET A 1 164 ? -7.975 4.097 12.539 1.00 93.31 164 MET A CA 1
ATOM 1300 C C . MET A 1 164 ? -9.282 4.502 13.226 1.00 93.31 164 MET A C 1
ATOM 1302 O O . MET A 1 164 ? -10.229 4.867 12.527 1.00 93.31 164 MET A O 1
ATOM 1306 N N . ASP A 1 165 ? -9.311 4.503 14.560 1.00 92.56 165 ASP A N 1
ATOM 1307 C CA . ASP A 1 165 ? -10.458 4.971 15.346 1.00 92.56 165 ASP A CA 1
ATOM 1308 C C . ASP A 1 165 ? -10.670 6.491 15.189 1.00 92.56 165 ASP A C 1
ATOM 1310 O O . ASP A 1 165 ? -11.802 6.963 15.068 1.00 92.56 165 ASP A O 1
ATOM 1314 N N . GLU A 1 166 ? -9.592 7.281 15.130 1.00 92.56 166 GLU A N 1
ATOM 1315 C CA . GLU A 1 166 ? -9.670 8.733 14.894 1.00 92.56 166 GLU A CA 1
ATOM 1316 C C . GLU A 1 166 ? -10.167 9.093 13.487 1.00 92.56 166 GLU A C 1
ATOM 1318 O O . GLU A 1 166 ? -10.813 10.129 13.284 1.00 92.56 166 GLU A O 1
ATOM 1323 N N . LEU A 1 167 ? -9.851 8.248 12.504 1.00 90.00 167 LEU A N 1
ATOM 1324 C CA . LEU A 1 167 ? -10.259 8.403 11.111 1.00 90.00 167 LEU A CA 1
ATOM 1325 C C . LEU A 1 167 ? -11.604 7.734 10.813 1.00 90.00 167 LEU A C 1
ATOM 1327 O O . LEU A 1 167 ? -11.967 7.624 9.640 1.00 90.00 167 LEU A O 1
ATOM 1331 N N . ASP A 1 168 ? -12.353 7.295 11.825 1.00 89.94 168 ASP A N 1
ATOM 1332 C CA . ASP A 1 168 ? -13.629 6.622 11.616 1.00 89.94 168 ASP A CA 1
ATOM 1333 C C . ASP A 1 168 ? -14.683 7.535 10.981 1.00 89.94 168 ASP A C 1
ATOM 1335 O O . ASP A 1 168 ? -14.865 8.695 11.362 1.00 89.94 168 ASP A O 1
ATOM 1339 N N . GLN A 1 169 ? -15.338 7.019 9.943 1.00 85.31 169 GLN A N 1
ATOM 1340 C CA . GLN A 1 169 ? -16.364 7.715 9.176 1.00 85.31 169 GLN A CA 1
ATOM 1341 C C . GLN A 1 169 ? -17.652 6.887 9.156 1.00 85.31 169 GLN A C 1
ATOM 1343 O O . GLN A 1 169 ? -17.658 5.689 9.421 1.00 85.31 169 GLN A O 1
ATOM 1348 N N . ALA A 1 170 ? -18.767 7.522 8.782 1.00 83.19 170 ALA A N 1
ATOM 1349 C CA . ALA A 1 170 ? -20.025 6.801 8.573 1.00 83.19 170 ALA A CA 1
ATOM 1350 C C . ALA A 1 170 ? -19.918 5.762 7.438 1.00 83.19 170 ALA A C 1
ATOM 1352 O O . ALA A 1 170 ? -20.558 4.715 7.505 1.00 83.19 170 ALA A O 1
ATOM 1353 N N . ASP A 1 171 ? -19.109 6.060 6.416 1.00 86.06 171 ASP A N 1
ATOM 1354 C CA . ASP A 1 171 ? -18.704 5.121 5.374 1.00 86.06 171 ASP A CA 1
ATOM 1355 C C . ASP A 1 171 ? -17.175 5.060 5.306 1.00 86.06 171 ASP A C 1
ATOM 1357 O O . ASP A 1 171 ? -16.498 6.047 5.012 1.00 86.06 171 ASP A O 1
ATOM 1361 N N . ASN A 1 172 ? -16.647 3.876 5.592 1.00 87.94 172 ASN A N 1
ATOM 1362 C CA . ASN A 1 172 ? -15.221 3.612 5.694 1.00 87.94 172 ASN A CA 1
ATOM 1363 C C . ASN A 1 172 ? -14.599 3.093 4.397 1.00 87.94 172 ASN A C 1
ATOM 1365 O O . ASN A 1 172 ? -13.375 2.981 4.330 1.00 87.94 172 ASN A O 1
ATOM 1369 N N . SER A 1 173 ? -15.398 2.812 3.360 1.00 90.19 173 SER A N 1
ATOM 1370 C CA . SER A 1 173 ? -14.883 2.244 2.108 1.00 90.19 173 SER A CA 1
ATOM 1371 C C . SER A 1 173 ? -13.857 3.170 1.445 1.00 90.19 173 SER A C 1
ATOM 1373 O O . SER A 1 173 ? -12.757 2.735 1.115 1.00 90.19 173 SER A O 1
ATOM 1375 N N . LEU A 1 174 ? -14.144 4.477 1.374 1.00 90.69 174 LEU A N 1
ATOM 1376 C CA . LEU A 1 174 ? -13.213 5.471 0.822 1.00 90.69 174 LEU A CA 1
ATOM 1377 C C . LEU A 1 174 ? -11.893 5.523 1.600 1.00 90.69 174 LEU A C 1
ATOM 1379 O O . LEU A 1 174 ? -10.821 5.469 1.004 1.00 90.69 174 LEU A O 1
ATOM 1383 N N . ARG A 1 175 ? -11.956 5.590 2.935 1.00 93.56 175 ARG A N 1
ATOM 1384 C CA . ARG A 1 175 ? -10.760 5.594 3.791 1.00 93.56 175 ARG A CA 1
ATOM 1385 C C . ARG A 1 175 ? -9.934 4.328 3.569 1.00 93.56 175 ARG A C 1
ATOM 1387 O O . ARG A 1 175 ? -8.719 4.420 3.431 1.00 93.56 175 ARG A O 1
ATOM 1394 N N . ASN A 1 176 ? -10.585 3.167 3.533 1.00 94.12 176 ASN A N 1
ATOM 1395 C CA . ASN A 1 176 ? -9.927 1.873 3.377 1.00 94.12 176 ASN A CA 1
ATOM 1396 C C . ASN A 1 176 ? -9.177 1.776 2.040 1.00 94.12 176 ASN A C 1
ATOM 1398 O O . ASN A 1 176 ? -8.002 1.409 2.032 1.00 94.12 176 ASN A O 1
ATOM 1402 N N . VAL A 1 177 ? -9.813 2.185 0.937 1.00 95.19 177 VAL A N 1
ATOM 1403 C CA . VAL A 1 177 ? -9.171 2.264 -0.387 1.00 95.19 177 VAL A CA 1
ATOM 1404 C C . VAL A 1 177 ? -7.987 3.235 -0.352 1.00 95.19 177 VAL A C 1
ATOM 1406 O O . VAL A 1 177 ? -6.879 2.875 -0.743 1.00 95.19 177 VAL A O 1
ATOM 1409 N N . MET A 1 178 ? -8.162 4.425 0.234 1.00 94.75 178 MET A N 1
ATOM 1410 C CA . MET A 1 178 ? -7.092 5.425 0.346 1.00 94.75 178 MET A CA 1
ATOM 1411 C C . MET A 1 178 ? -5.886 4.949 1.165 1.00 94.75 178 MET A C 1
ATOM 1413 O O . MET A 1 178 ? -4.761 5.362 0.872 1.00 94.75 178 MET A O 1
ATOM 1417 N N . ILE A 1 179 ? -6.091 4.106 2.184 1.00 95.75 179 ILE A N 1
ATOM 1418 C CA . ILE A 1 179 ? -4.998 3.492 2.953 1.00 95.75 179 ILE A CA 1
ATOM 1419 C C . ILE A 1 179 ? -4.158 2.603 2.042 1.00 95.75 179 ILE A C 1
ATOM 1421 O O . ILE A 1 179 ? -2.935 2.735 2.033 1.00 95.75 179 ILE A O 1
ATOM 1425 N N . VAL A 1 180 ? -4.802 1.747 1.249 1.00 96.50 180 VAL A N 1
ATOM 1426 C CA . VAL A 1 180 ? -4.125 0.824 0.328 1.00 96.50 180 VAL A CA 1
ATOM 1427 C C . VAL A 1 180 ? -3.367 1.603 -0.747 1.00 96.50 180 VAL A C 1
ATOM 1429 O O . VAL A 1 180 ? -2.167 1.377 -0.922 1.00 96.50 180 VAL A O 1
ATOM 1432 N N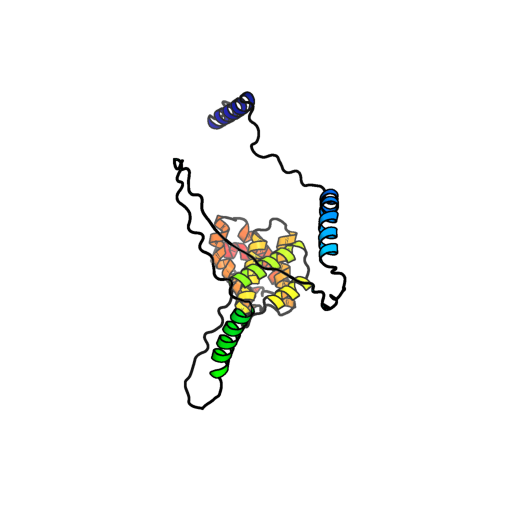 . SER A 1 181 ? -4.011 2.587 -1.381 1.00 95.19 181 SER A N 1
ATOM 1433 C CA . SER A 1 181 ? -3.382 3.440 -2.397 1.00 95.19 181 SER A CA 1
ATOM 1434 C C . SER A 1 181 ? -2.201 4.233 -1.816 1.00 95.19 181 SER A C 1
ATOM 1436 O O . SER A 1 181 ? -1.134 4.294 -2.426 1.00 95.19 181 SER A O 1
ATOM 1438 N N . SER A 1 182 ? -2.324 4.766 -0.593 1.00 95.56 182 SER A N 1
ATOM 1439 C CA . SER A 1 182 ? -1.216 5.465 0.084 1.00 95.56 182 SER A CA 1
ATOM 1440 C C . SER A 1 182 ? -0.054 4.532 0.437 1.00 95.56 182 SER A C 1
ATOM 1442 O O . SER A 1 182 ? 1.102 4.911 0.256 1.00 95.56 182 SER A O 1
ATOM 1444 N N . CYS A 1 183 ? -0.336 3.310 0.904 1.00 96.62 183 CYS A N 1
ATOM 1445 C CA . CYS A 1 183 ? 0.697 2.305 1.178 1.00 96.62 183 CYS A CA 1
ATOM 1446 C C . CYS A 1 183 ? 1.464 1.932 -0.093 1.00 96.62 183 CYS A C 1
ATOM 1448 O O . CYS A 1 183 ? 2.687 1.825 -0.056 1.00 96.62 183 CYS A O 1
ATOM 1450 N N . LEU A 1 184 ? 0.760 1.762 -1.215 1.00 96.19 184 LEU A N 1
ATOM 1451 C CA . LEU A 1 184 ? 1.368 1.445 -2.504 1.00 96.19 184 LEU A CA 1
ATOM 1452 C C . LEU A 1 184 ? 2.266 2.573 -3.014 1.00 96.19 184 LEU A C 1
ATOM 1454 O O . LEU A 1 184 ? 3.393 2.301 -3.424 1.00 96.19 184 LEU A O 1
ATOM 1458 N N . ILE A 1 185 ? 1.806 3.826 -2.948 1.00 94.81 185 ILE A N 1
ATOM 1459 C CA . ILE A 1 185 ? 2.612 4.992 -3.343 1.00 94.81 185 ILE A CA 1
ATOM 1460 C C . ILE A 1 185 ? 3.892 5.053 -2.508 1.00 94.81 185 ILE A C 1
ATOM 1462 O O . ILE A 1 185 ? 4.991 5.049 -3.060 1.00 94.81 185 ILE A O 1
ATOM 1466 N N . GLU A 1 186 ? 3.770 5.030 -1.179 1.00 94.88 186 GLU A N 1
ATOM 1467 C CA . GLU A 1 186 ? 4.929 5.138 -0.286 1.00 94.88 186 GLU A CA 1
ATOM 1468 C C . GLU A 1 186 ? 5.875 3.923 -0.440 1.00 94.88 186 GLU A C 1
ATOM 1470 O O . GLU A 1 186 ? 7.100 4.074 -0.400 1.00 94.88 186 GLU A O 1
ATOM 1475 N N . ALA A 1 187 ? 5.351 2.719 -0.711 1.00 95.38 187 ALA A N 1
ATOM 1476 C CA . ALA A 1 187 ? 6.162 1.535 -1.014 1.00 95.38 187 ALA A CA 1
ATOM 1477 C C . ALA A 1 187 ? 6.907 1.649 -2.353 1.00 95.38 187 ALA A C 1
ATOM 1479 O O . ALA A 1 187 ? 8.065 1.236 -2.467 1.00 95.38 187 ALA A O 1
ATOM 1480 N N . MET A 1 188 ? 6.268 2.199 -3.385 1.00 95.12 188 MET A N 1
ATOM 1481 C CA . MET A 1 188 ? 6.917 2.415 -4.675 1.00 95.12 188 MET A CA 1
ATOM 1482 C C . MET A 1 188 ? 7.968 3.515 -4.586 1.00 95.12 188 MET A C 1
ATOM 1484 O O . MET A 1 188 ? 9.029 3.365 -5.185 1.00 95.12 188 MET A O 1
ATOM 1488 N N . GLU A 1 189 ? 7.747 4.570 -3.809 1.00 94.12 189 GLU A N 1
ATOM 1489 C CA . GLU A 1 189 ? 8.695 5.678 -3.664 1.00 94.12 189 GLU A CA 1
ATOM 1490 C C . GLU A 1 189 ? 9.873 5.336 -2.735 1.00 94.12 189 GLU A C 1
ATOM 1492 O O . GLU A 1 189 ? 11.017 5.722 -3.015 1.00 94.12 189 GLU A O 1
ATOM 1497 N N . SER A 1 190 ? 9.651 4.545 -1.678 1.00 93.19 190 SER A N 1
ATOM 1498 C CA . SER A 1 190 ? 10.691 4.256 -0.685 1.00 93.19 190 SER A CA 1
ATOM 1499 C C . SER A 1 190 ? 11.861 3.431 -1.235 1.00 93.19 190 SER A C 1
ATOM 1501 O O . SER A 1 190 ? 11.730 2.377 -1.870 1.00 93.19 190 SER A O 1
ATOM 1503 N N . ASN A 1 191 ? 13.072 3.894 -0.925 1.00 90.75 191 ASN A N 1
ATOM 1504 C CA . ASN A 1 191 ? 14.312 3.221 -1.305 1.00 90.75 191 ASN A CA 1
ATOM 1505 C C . ASN A 1 191 ? 14.707 2.095 -0.344 1.00 90.75 191 ASN A C 1
ATOM 1507 O O . ASN A 1 191 ? 15.410 1.163 -0.751 1.00 90.75 191 ASN A O 1
ATOM 1511 N N . GLU A 1 192 ? 14.222 2.116 0.893 1.00 93.25 192 GLU A N 1
ATOM 1512 C CA . GLU A 1 192 ? 14.587 1.138 1.911 1.00 93.25 192 GLU A CA 1
ATOM 1513 C C . GLU A 1 192 ? 13.721 -0.119 1.802 1.00 93.25 192 GLU A C 1
ATOM 1515 O O . GLU A 1 192 ? 12.498 -0.063 1.862 1.00 93.25 192 GLU A O 1
ATOM 1520 N N . ALA A 1 193 ? 14.354 -1.289 1.670 1.00 91.56 193 ALA A N 1
ATOM 1521 C CA . ALA A 1 193 ? 13.624 -2.556 1.552 1.00 91.56 193 ALA A CA 1
ATOM 1522 C C . ALA A 1 193 ? 12.754 -2.852 2.784 1.00 91.56 193 ALA A C 1
ATOM 1524 O O . ALA A 1 193 ? 11.663 -3.396 2.648 1.00 91.56 193 ALA A O 1
ATOM 1525 N N . LYS A 1 194 ? 13.223 -2.450 3.973 1.00 92.75 194 LYS A N 1
ATOM 1526 C CA . LYS A 1 194 ? 12.475 -2.593 5.224 1.00 92.75 194 LYS A CA 1
ATOM 1527 C C . LYS A 1 194 ? 11.188 -1.765 5.204 1.00 92.75 194 LYS A C 1
ATOM 1529 O O . LYS A 1 194 ? 10.130 -2.296 5.509 1.00 92.75 194 LYS A O 1
ATOM 1534 N N . GLU A 1 195 ? 11.269 -0.497 4.810 1.00 93.44 195 GLU A N 1
ATOM 1535 C CA . GLU A 1 195 ? 10.101 0.386 4.738 1.00 93.44 195 GLU A CA 1
ATOM 1536 C C . GLU A 1 195 ? 9.075 -0.105 3.708 1.00 93.44 195 GLU A C 1
ATOM 1538 O O . GLU A 1 195 ? 7.880 -0.122 3.997 1.00 93.44 195 GLU A O 1
ATOM 1543 N N . ARG A 1 196 ? 9.533 -0.584 2.540 1.00 93.88 196 ARG A N 1
ATOM 1544 C CA . ARG A 1 196 ? 8.645 -1.182 1.527 1.00 93.88 196 ARG A CA 1
ATOM 1545 C C . ARG A 1 196 ? 7.899 -2.405 2.050 1.00 93.88 196 ARG A C 1
ATOM 1547 O O . ARG A 1 196 ? 6.697 -2.524 1.835 1.00 93.88 196 ARG A O 1
ATOM 1554 N N . ALA A 1 197 ? 8.600 -3.296 2.752 1.00 93.94 197 ALA A N 1
ATOM 1555 C CA . ALA A 1 197 ? 7.976 -4.463 3.367 1.00 93.94 197 ALA A CA 1
ATOM 1556 C C . ALA A 1 197 ? 6.970 -4.047 4.451 1.00 93.94 197 ALA A C 1
ATOM 1558 O O . ALA A 1 197 ? 5.859 -4.568 4.478 1.00 93.94 197 ALA A O 1
ATOM 1559 N N . ASN A 1 198 ? 7.318 -3.063 5.286 1.00 95.12 198 ASN A N 1
ATOM 1560 C CA . ASN A 1 198 ? 6.424 -2.528 6.312 1.00 95.12 198 ASN A CA 1
ATOM 1561 C C . ASN A 1 198 ? 5.122 -1.967 5.713 1.00 95.12 198 ASN A C 1
ATOM 1563 O O . ASN A 1 198 ? 4.056 -2.199 6.270 1.00 95.12 198 ASN A O 1
ATOM 1567 N N . ALA A 1 199 ? 5.173 -1.281 4.568 1.00 95.88 199 ALA A N 1
ATOM 1568 C CA . ALA A 1 199 ? 3.969 -0.771 3.910 1.00 95.88 199 ALA A CA 1
ATOM 1569 C C . ALA A 1 199 ? 2.991 -1.894 3.505 1.00 95.88 199 ALA A C 1
ATOM 1571 O O . ALA A 1 199 ? 1.784 -1.755 3.694 1.00 95.88 199 ALA A O 1
ATOM 1572 N N . ALA A 1 200 ? 3.494 -3.027 3.002 1.00 95.69 200 ALA A N 1
ATOM 1573 C CA . ALA A 1 200 ? 2.652 -4.191 2.707 1.00 95.69 200 ALA A CA 1
ATOM 1574 C C . ALA A 1 200 ? 2.126 -4.846 3.994 1.00 95.69 200 ALA A C 1
ATOM 1576 O O . ALA A 1 200 ? 0.946 -5.184 4.088 1.00 95.69 200 ALA A O 1
ATOM 1577 N N . GLN A 1 201 ? 2.982 -4.954 5.014 1.00 95.69 201 GLN A N 1
ATOM 1578 C CA . GLN A 1 201 ? 2.616 -5.501 6.322 1.00 95.69 201 GLN A CA 1
ATOM 1579 C C . GLN A 1 201 ? 1.532 -4.677 7.031 1.00 95.69 201 GLN A C 1
ATOM 1581 O O . GLN A 1 201 ? 0.719 -5.248 7.750 1.00 95.69 201 GLN A O 1
ATOM 1586 N N . LEU A 1 202 ? 1.447 -3.365 6.785 1.00 96.62 202 LEU A N 1
ATOM 1587 C CA . LEU A 1 202 ? 0.349 -2.536 7.288 1.00 96.62 202 LEU A CA 1
ATOM 1588 C C . LEU A 1 202 ? -1.006 -3.011 6.751 1.00 96.62 202 LEU A C 1
ATOM 1590 O O . LEU A 1 202 ? -1.951 -3.194 7.515 1.00 96.62 202 LEU A O 1
ATOM 1594 N N . VAL A 1 203 ? -1.101 -3.258 5.443 1.00 96.62 203 VAL A N 1
ATOM 1595 C CA . VAL A 1 203 ? -2.337 -3.752 4.814 1.00 96.62 203 VAL A CA 1
ATOM 1596 C C . VAL A 1 203 ? -2.683 -5.154 5.326 1.00 96.62 203 VAL A C 1
ATOM 1598 O O . VAL A 1 203 ? -3.847 -5.433 5.619 1.00 96.62 203 VAL A O 1
ATOM 1601 N N . VAL A 1 204 ? -1.678 -6.015 5.505 1.00 96.12 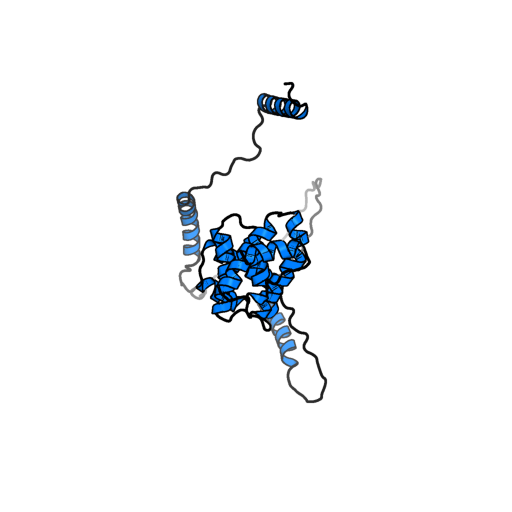204 VAL A N 1
ATOM 1602 C CA . VAL A 1 204 ? -1.846 -7.351 6.100 1.00 96.12 204 VAL A CA 1
ATOM 1603 C C . VAL A 1 204 ? -2.388 -7.255 7.526 1.00 96.12 204 VAL A C 1
ATOM 1605 O O . VAL A 1 204 ? -3.378 -7.913 7.845 1.00 96.12 204 VAL A O 1
ATOM 1608 N N . LEU A 1 205 ? -1.805 -6.399 8.366 1.00 95.56 205 LEU A N 1
ATOM 1609 C CA . LEU A 1 205 ? -2.253 -6.169 9.740 1.00 95.56 205 LEU A CA 1
ATOM 1610 C C . LEU A 1 205 ? -3.712 -5.707 9.776 1.00 95.56 205 LEU A C 1
ATOM 1612 O O . LEU A 1 205 ? -4.522 -6.263 10.519 1.00 95.56 205 LEU A O 1
ATOM 1616 N N . LEU A 1 206 ? -4.071 -4.723 8.952 1.00 95.19 206 LEU A N 1
ATOM 1617 C CA . LEU A 1 206 ? -5.432 -4.182 8.909 1.00 95.19 206 LEU A CA 1
ATOM 1618 C C . LEU A 1 206 ? -6.453 -5.217 8.412 1.00 95.19 206 LEU A C 1
ATOM 1620 O O . LEU A 1 206 ? -7.573 -5.270 8.929 1.00 95.19 206 LEU A O 1
ATOM 1624 N N . SER A 1 207 ? -6.058 -6.077 7.471 1.00 94.69 207 SER A N 1
ATOM 1625 C CA . SER A 1 207 ? -6.865 -7.215 7.017 1.00 94.69 207 SER A CA 1
ATOM 1626 C C . SER A 1 207 ? -7.058 -8.254 8.131 1.00 94.69 207 SER A C 1
ATOM 1628 O O . SER A 1 207 ? -8.185 -8.651 8.429 1.00 94.69 207 SER A O 1
ATOM 1630 N N . GLN A 1 208 ? -5.988 -8.624 8.844 1.00 94.12 208 GLN A N 1
ATOM 1631 C CA . GLN A 1 208 ? -6.053 -9.563 9.974 1.00 94.12 208 GLN A CA 1
ATOM 1632 C C . GLN A 1 208 ? -6.941 -9.051 11.117 1.00 94.12 208 GLN A C 1
ATOM 1634 O O . GLN A 1 208 ? -7.649 -9.832 11.754 1.00 94.12 208 GLN A O 1
ATOM 1639 N N . LYS A 1 209 ? -6.943 -7.737 11.366 1.00 93.19 209 LYS A N 1
ATOM 1640 C CA . LYS A 1 209 ? -7.822 -7.085 12.352 1.00 93.19 209 LYS A CA 1
ATOM 1641 C C . LYS A 1 209 ? -9.253 -6.862 11.842 1.00 93.19 209 LYS A C 1
ATOM 1643 O O . LYS A 1 209 ? -10.071 -6.336 12.588 1.00 93.19 209 LYS A O 1
ATOM 1648 N N . SER A 1 210 ? -9.573 -7.278 10.611 1.00 90.62 210 SER A N 1
ATOM 1649 C CA . SER A 1 210 ? -10.881 -7.084 9.962 1.00 90.62 210 SER A CA 1
ATOM 1650 C C . SER A 1 210 ? -11.311 -5.613 9.846 1.00 90.62 210 SER A C 1
ATOM 1652 O O . SER A 1 210 ? -12.503 -5.315 9.820 1.00 90.62 210 SER A O 1
ATOM 1654 N N . LEU A 1 211 ? -10.344 -4.690 9.774 1.00 92.12 211 LEU A N 1
ATOM 1655 C CA . LEU A 1 211 ? -10.592 -3.253 9.596 1.00 92.12 211 LEU A CA 1
ATOM 1656 C C . LEU A 1 211 ? -10.746 -2.869 8.119 1.00 92.12 211 LEU A C 1
ATOM 1658 O O . LEU A 1 211 ? -11.405 -1.879 7.796 1.00 92.12 211 LEU A O 1
ATOM 1662 N N . ILE A 1 212 ? -10.148 -3.662 7.228 1.00 94.12 212 ILE A N 1
ATOM 1663 C CA . ILE A 1 212 ? -10.224 -3.504 5.776 1.00 94.12 212 ILE A CA 1
ATOM 1664 C C . ILE A 1 212 ? -10.767 -4.800 5.170 1.00 94.12 212 ILE A C 1
ATOM 1666 O O . ILE A 1 212 ? -10.360 -5.896 5.561 1.00 94.12 212 ILE A O 1
ATOM 1670 N N . SER A 1 213 ? -11.698 -4.680 4.219 1.00 93.88 213 SER A N 1
ATOM 1671 C CA . SER A 1 213 ? -12.223 -5.827 3.476 1.00 93.88 213 SER A CA 1
ATOM 1672 C C . SER A 1 213 ? -11.337 -6.162 2.277 1.00 93.88 213 SER A C 1
ATOM 1674 O O . SER A 1 213 ? -10.758 -5.269 1.665 1.00 93.88 213 SER A O 1
ATOM 1676 N N . GLN A 1 214 ? -11.319 -7.429 1.854 1.00 94.50 214 GLN A N 1
ATOM 1677 C CA . GLN A 1 214 ? -10.656 -7.849 0.612 1.00 94.50 214 GLN A CA 1
ATOM 1678 C C . GLN A 1 214 ? -11.087 -6.991 -0.591 1.00 94.50 214 GLN A C 1
ATOM 1680 O O . GLN A 1 214 ? -10.249 -6.604 -1.395 1.00 94.50 214 GLN A O 1
ATOM 1685 N N . LYS A 1 215 ? -12.375 -6.628 -0.679 1.00 94.62 215 LYS A N 1
ATOM 1686 C CA . LYS A 1 215 ? -12.894 -5.779 -1.765 1.00 94.62 215 LYS A CA 1
ATOM 1687 C C . LYS A 1 215 ? -12.276 -4.380 -1.782 1.00 94.62 215 LYS A C 1
ATOM 1689 O O . LYS A 1 215 ? -12.042 -3.843 -2.857 1.00 94.62 215 LYS A O 1
ATOM 1694 N N . ASP A 1 216 ? -12.015 -3.805 -0.609 1.00 94.94 216 ASP A N 1
ATOM 1695 C CA . ASP A 1 216 ? -11.384 -2.487 -0.503 1.00 94.94 216 ASP A CA 1
ATOM 1696 C C . ASP A 1 216 ? -9.907 -2.567 -0.926 1.00 94.94 216 ASP A C 1
ATOM 1698 O O . ASP A 1 216 ? -9.400 -1.661 -1.583 1.00 94.94 216 ASP A O 1
ATOM 1702 N N . VAL A 1 217 ? -9.225 -3.676 -0.596 1.00 96.25 217 VAL A N 1
ATOM 1703 C CA . VAL A 1 217 ? -7.846 -3.930 -1.049 1.00 96.25 217 VAL A CA 1
ATOM 1704 C C . VAL A 1 217 ? -7.786 -4.097 -2.561 1.00 96.25 217 VAL A C 1
ATOM 1706 O O . VAL A 1 217 ? -6.947 -3.470 -3.200 1.00 96.25 217 VAL A O 1
ATOM 1709 N N . GLU A 1 218 ? -8.681 -4.900 -3.139 1.00 95.62 218 GLU A N 1
ATOM 1710 C CA . GLU A 1 218 ? -8.781 -5.072 -4.593 1.00 95.62 218 GLU A CA 1
ATOM 1711 C C . GLU A 1 218 ? -9.039 -3.732 -5.291 1.00 95.62 218 GLU A C 1
ATOM 1713 O O . GLU A 1 218 ? -8.354 -3.414 -6.257 1.00 95.62 218 GLU A O 1
ATOM 1718 N N . ALA A 1 219 ? -9.948 -2.906 -4.763 1.00 95.50 219 ALA A N 1
ATOM 1719 C CA . ALA A 1 219 ? -10.233 -1.586 -5.319 1.00 95.50 219 ALA A CA 1
ATOM 1720 C C . ALA A 1 219 ? -9.022 -0.636 -5.266 1.00 95.50 219 ALA A C 1
ATOM 1722 O O . ALA A 1 219 ? -8.729 0.015 -6.265 1.00 95.50 219 ALA A O 1
ATOM 1723 N N . GLY A 1 220 ? -8.290 -0.579 -4.146 1.00 95.19 220 GLY A N 1
ATOM 1724 C CA . GLY A 1 220 ? -7.094 0.272 -4.035 1.00 95.19 220 GLY A CA 1
ATOM 1725 C C . GLY A 1 220 ? -5.917 -0.214 -4.885 1.00 95.19 220 GLY A C 1
ATOM 1726 O O . GLY A 1 220 ? -5.161 0.586 -5.434 1.00 95.19 220 GLY A O 1
ATOM 1727 N N . VAL A 1 221 ? -5.768 -1.533 -5.042 1.00 96.38 221 VAL A N 1
ATOM 1728 C CA . VAL A 1 221 ? -4.781 -2.110 -5.965 1.00 96.38 221 VAL A CA 1
ATOM 1729 C C . VAL A 1 221 ? -5.153 -1.806 -7.414 1.00 96.38 221 VAL A C 1
ATOM 1731 O O . VAL A 1 221 ? -4.268 -1.457 -8.191 1.00 96.38 221 VAL A O 1
ATOM 1734 N N . GLU A 1 222 ? -6.428 -1.928 -7.785 1.00 95.31 222 GLU A N 1
ATOM 1735 C CA . GLU A 1 222 ? -6.894 -1.642 -9.144 1.00 95.31 222 GLU A CA 1
ATOM 1736 C C . GLU A 1 222 ? -6.731 -0.161 -9.504 1.00 95.31 222 GLU A C 1
ATOM 1738 O O . GLU A 1 222 ? -6.156 0.130 -10.548 1.00 95.31 222 GLU A O 1
ATOM 1743 N N . GLU A 1 223 ? -7.114 0.760 -8.610 1.00 95.38 223 GLU A N 1
ATOM 1744 C CA . GLU A 1 223 ? -6.885 2.208 -8.772 1.00 95.38 223 GLU A CA 1
ATOM 1745 C C . GLU A 1 223 ? -5.405 2.496 -9.074 1.00 95.38 223 GLU A C 1
ATOM 1747 O O . GLU A 1 223 ? -5.065 3.194 -10.029 1.00 95.38 223 GLU A O 1
ATOM 1752 N N . MET A 1 224 ? -4.497 1.879 -8.312 1.00 95.50 224 MET A N 1
ATOM 1753 C CA . MET A 1 224 ? -3.063 2.058 -8.525 1.00 95.50 224 MET A CA 1
ATOM 1754 C C . MET A 1 224 ? -2.563 1.438 -9.835 1.00 95.50 224 MET A C 1
ATOM 1756 O O . MET A 1 224 ? -1.625 1.956 -10.439 1.00 95.50 224 MET A O 1
ATOM 1760 N N . LEU A 1 225 ? -3.140 0.316 -10.275 1.00 95.56 225 LEU A N 1
ATOM 1761 C CA . LEU A 1 225 ? -2.788 -0.321 -11.548 1.00 95.56 225 LEU A CA 1
ATOM 1762 C C . LEU A 1 225 ? -3.240 0.519 -12.747 1.00 95.56 225 LEU A C 1
ATOM 1764 O O . LEU A 1 225 ? -2.509 0.577 -13.737 1.00 95.56 225 LEU A O 1
ATOM 1768 N N . GLU A 1 226 ? -4.394 1.183 -12.653 1.00 95.38 226 GLU A N 1
ATOM 1769 C CA . GLU A 1 226 ? -4.878 2.130 -13.665 1.00 95.38 226 GLU A CA 1
ATOM 1770 C C . GLU A 1 226 ? -3.956 3.355 -13.784 1.00 95.38 226 GLU A C 1
ATOM 1772 O O . GLU A 1 226 ? -3.641 3.786 -14.896 1.00 95.38 226 GLU A O 1
ATOM 1777 N N . ASP A 1 227 ? -3.457 3.868 -12.654 1.00 95.12 227 ASP A N 1
ATOM 1778 C CA . ASP A 1 227 ? -2.537 5.014 -12.609 1.00 95.12 227 ASP A CA 1
ATOM 1779 C C . ASP A 1 227 ? -1.070 4.653 -12.902 1.00 95.12 227 ASP A C 1
ATOM 1781 O O . ASP A 1 227 ? -0.260 5.523 -13.254 1.00 95.12 227 ASP A O 1
ATOM 1785 N N . LEU A 1 228 ? -0.708 3.371 -12.812 1.00 94.88 228 LEU A N 1
ATOM 1786 C CA . LEU A 1 228 ? 0.662 2.882 -12.963 1.00 94.88 228 LEU A CA 1
ATOM 1787 C C . LEU A 1 228 ? 1.370 3.356 -14.249 1.00 94.88 228 LEU A C 1
ATOM 1789 O O . LEU A 1 228 ? 2.540 3.733 -14.148 1.00 94.88 228 LEU A O 1
ATOM 1793 N N . PRO A 1 229 ? 0.739 3.405 -15.443 1.00 94.94 229 PRO A N 1
ATOM 1794 C CA . PRO A 1 229 ? 1.392 3.907 -16.651 1.00 94.94 229 PRO A CA 1
ATOM 1795 C C . PRO A 1 229 ? 1.891 5.350 -16.520 1.00 94.94 229 PRO A C 1
ATOM 1797 O O . PRO A 1 229 ? 2.934 5.676 -17.082 1.00 94.94 229 PRO A O 1
ATOM 1800 N N . ASN A 1 230 ? 1.189 6.195 -15.757 1.00 95.62 230 ASN A N 1
ATOM 1801 C CA . ASN A 1 230 ? 1.618 7.567 -15.486 1.00 95.62 230 ASN A CA 1
ATOM 1802 C C . ASN A 1 230 ? 2.791 7.584 -14.497 1.00 95.62 230 ASN A C 1
ATOM 1804 O O . ASN A 1 230 ? 3.772 8.290 -14.713 1.00 95.62 230 ASN A O 1
ATOM 1808 N N . ILE A 1 231 ? 2.726 6.754 -13.453 1.00 94.81 231 ILE A N 1
ATOM 1809 C CA . ILE A 1 231 ? 3.767 6.656 -12.418 1.00 94.81 231 ILE A CA 1
ATOM 1810 C C . ILE A 1 231 ? 5.093 6.158 -13.008 1.00 94.81 231 ILE A C 1
ATOM 1812 O O . ILE A 1 231 ? 6.161 6.658 -12.656 1.00 94.81 231 ILE A O 1
ATOM 1816 N N . VAL A 1 232 ? 5.045 5.200 -13.939 1.00 96.38 232 VAL A N 1
ATOM 1817 C CA . VAL A 1 232 ? 6.233 4.610 -14.582 1.00 96.38 232 VAL A CA 1
ATOM 1818 C C . VAL A 1 232 ? 7.067 5.644 -15.342 1.00 96.38 232 VAL A C 1
ATOM 1820 O O . VAL A 1 232 ? 8.284 5.475 -15.447 1.00 96.38 232 VAL A O 1
ATOM 1823 N N . VAL A 1 233 ? 6.440 6.712 -15.847 1.00 95.62 233 VAL A N 1
ATOM 1824 C CA . VAL A 1 233 ? 7.137 7.788 -16.571 1.00 95.62 233 VAL A CA 1
ATOM 1825 C C . VAL A 1 233 ? 8.186 8.455 -15.683 1.00 95.62 233 VAL A C 1
ATOM 1827 O O . VAL A 1 233 ? 9.315 8.670 -16.127 1.00 95.62 233 VAL A O 1
ATOM 1830 N N . ASP A 1 234 ? 7.835 8.732 -14.429 1.00 96.12 234 ASP A N 1
ATOM 1831 C CA . ASP A 1 234 ? 8.730 9.379 -13.468 1.00 96.12 234 ASP A CA 1
ATOM 1832 C C . ASP A 1 234 ? 9.545 8.357 -12.659 1.00 96.12 234 ASP A C 1
ATOM 1834 O O . ASP A 1 234 ? 10.712 8.592 -12.327 1.00 96.12 234 ASP A O 1
ATOM 1838 N N . LEU A 1 235 ? 8.950 7.196 -12.367 1.00 94.62 235 LEU A N 1
ATOM 1839 C CA . LEU A 1 235 ? 9.529 6.137 -11.550 1.00 94.62 235 LEU A CA 1
ATOM 1840 C C . LEU A 1 235 ? 9.538 4.796 -12.310 1.00 94.62 235 LEU A C 1
ATOM 1842 O O . LEU A 1 235 ? 8.674 3.943 -12.097 1.00 94.62 235 LEU A O 1
ATOM 1846 N N . PRO A 1 236 ? 10.570 4.513 -13.126 1.00 94.50 236 PRO A N 1
ATOM 1847 C CA . PRO A 1 236 ? 10.628 3.285 -13.928 1.00 94.50 236 PRO A CA 1
ATOM 1848 C C . PRO A 1 236 ? 10.765 2.004 -13.087 1.00 94.50 236 PRO A C 1
ATOM 1850 O O . PRO A 1 236 ? 10.559 0.901 -13.582 1.00 94.50 236 PRO A O 1
ATOM 1853 N N . VAL A 1 237 ? 11.126 2.128 -11.804 1.00 94.88 237 VAL A N 1
ATOM 1854 C CA . VAL A 1 237 ? 11.243 1.003 -10.858 1.00 94.88 237 VAL A CA 1
ATOM 1855 C C . VAL A 1 237 ? 9.885 0.642 -10.225 1.00 94.88 237 VAL A C 1
ATOM 1857 O O . VAL A 1 237 ? 9.778 -0.400 -9.576 1.00 94.88 237 VAL A O 1
ATOM 1860 N N . ALA A 1 238 ? 8.842 1.458 -10.429 1.00 96.00 238 ALA A N 1
ATOM 1861 C CA . ALA A 1 238 ? 7.525 1.286 -9.813 1.00 96.00 238 ALA A CA 1
ATOM 1862 C C . ALA A 1 238 ? 6.914 -0.114 -10.024 1.00 96.00 238 ALA A C 1
ATOM 1864 O O . ALA A 1 238 ? 6.561 -0.732 -9.019 1.00 96.00 238 ALA A O 1
ATOM 1865 N N . PRO A 1 239 ? 6.887 -0.702 -11.243 1.00 95.81 239 PRO A N 1
ATOM 1866 C CA . PRO A 1 239 ? 6.259 -2.008 -11.457 1.00 95.81 239 PRO A CA 1
ATOM 1867 C C . PRO A 1 239 ? 6.936 -3.118 -10.653 1.00 95.81 239 PRO A C 1
ATOM 1869 O O . PRO A 1 239 ? 6.282 -4.033 -10.159 1.00 95.81 239 PRO A O 1
ATOM 1872 N N . LYS A 1 240 ? 8.257 -3.006 -10.461 1.00 95.38 240 LYS A N 1
ATOM 1873 C CA . LYS A 1 240 ? 9.009 -3.965 -9.659 1.00 95.38 240 LYS A CA 1
ATOM 1874 C C . LYS A 1 240 ? 8.627 -3.904 -8.186 1.00 95.38 240 LYS A C 1
ATOM 1876 O O . LYS A 1 240 ? 8.357 -4.938 -7.584 1.00 95.38 240 LYS A O 1
ATOM 1881 N N . ARG A 1 241 ? 8.598 -2.698 -7.615 1.00 95.81 241 ARG A N 1
ATOM 1882 C CA . ARG A 1 241 ? 8.242 -2.487 -6.202 1.00 95.81 241 ARG A CA 1
ATOM 1883 C C . ARG A 1 241 ? 6.775 -2.830 -5.935 1.00 95.81 241 ARG A C 1
ATOM 1885 O O . ARG A 1 241 ? 6.476 -3.402 -4.894 1.00 95.81 241 ARG A O 1
ATOM 1892 N N . PHE A 1 242 ? 5.885 -2.556 -6.887 1.00 96.75 242 PHE A N 1
ATOM 1893 C CA . PHE A 1 242 ? 4.486 -2.974 -6.812 1.00 96.75 242 PHE A CA 1
ATOM 1894 C C . PHE A 1 242 ? 4.365 -4.509 -6.846 1.00 96.75 242 PHE A C 1
ATOM 1896 O O . PHE A 1 242 ? 3.679 -5.092 -6.011 1.00 96.75 242 PHE A O 1
ATOM 1903 N N . GLY A 1 243 ? 5.099 -5.193 -7.729 1.00 95.94 243 GLY A N 1
ATOM 1904 C CA . GLY A 1 243 ? 5.119 -6.661 -7.764 1.00 95.94 243 GLY A CA 1
ATOM 1905 C C . GLY A 1 243 ? 5.568 -7.279 -6.434 1.00 95.94 243 GLY A C 1
ATOM 1906 O O . GLY A 1 243 ? 4.898 -8.167 -5.913 1.00 95.94 243 GLY A O 1
ATOM 1907 N N . GLU A 1 244 ? 6.645 -6.750 -5.839 1.00 95.25 244 GLU A N 1
ATOM 1908 C CA . GLU A 1 244 ? 7.126 -7.150 -4.503 1.00 95.25 244 GLU A CA 1
ATOM 1909 C C . GLU A 1 244 ? 6.053 -6.939 -3.415 1.00 95.25 244 GLU A C 1
ATOM 1911 O O . GLU A 1 244 ? 5.861 -7.797 -2.554 1.00 95.25 244 GLU A O 1
ATOM 1916 N N . PHE A 1 245 ? 5.325 -5.820 -3.464 1.00 96.62 245 PHE A N 1
ATOM 1917 C CA . PHE A 1 245 ? 4.230 -5.526 -2.537 1.00 96.62 245 PHE A CA 1
ATOM 1918 C C . PHE A 1 245 ? 3.064 -6.518 -2.681 1.00 96.62 245 PHE A C 1
ATOM 1920 O O . PHE A 1 245 ? 2.580 -7.056 -1.684 1.00 96.62 245 PHE A O 1
ATOM 1927 N N . LEU A 1 246 ? 2.631 -6.812 -3.913 1.00 96.25 246 LEU A N 1
ATOM 1928 C CA . LEU A 1 246 ? 1.553 -7.776 -4.173 1.00 96.25 246 LEU A CA 1
ATOM 1929 C C . LEU A 1 246 ? 1.932 -9.207 -3.792 1.00 96.25 246 LEU A C 1
ATOM 1931 O O . LEU A 1 246 ? 1.072 -9.949 -3.319 1.00 96.25 246 LEU A O 1
ATOM 1935 N N . ALA A 1 247 ? 3.202 -9.587 -3.950 1.00 95.50 247 ALA A N 1
ATOM 1936 C CA . ALA A 1 247 ? 3.692 -10.897 -3.526 1.00 95.50 247 ALA A CA 1
ATOM 1937 C C . ALA A 1 247 ? 3.438 -11.133 -2.028 1.00 95.50 247 ALA A C 1
ATOM 1939 O O . ALA A 1 247 ? 2.993 -12.214 -1.637 1.00 95.50 247 ALA A O 1
ATOM 1940 N N . ILE A 1 248 ? 3.656 -10.108 -1.194 1.00 95.12 248 ILE A N 1
ATOM 1941 C CA . ILE A 1 248 ? 3.382 -10.167 0.250 1.00 95.12 248 ILE A CA 1
ATOM 1942 C C . ILE A 1 248 ? 1.879 -10.336 0.496 1.00 95.12 248 ILE A C 1
ATOM 1944 O O . ILE A 1 248 ? 1.482 -11.241 1.226 1.00 95.12 248 ILE A O 1
ATOM 1948 N N . LEU A 1 249 ? 1.034 -9.537 -0.166 1.00 95.44 249 LEU A N 1
ATOM 1949 C CA . LEU A 1 249 ? -0.421 -9.624 0.009 1.00 95.44 249 LEU A CA 1
ATOM 1950 C C . LEU A 1 249 ? -0.998 -10.993 -0.369 1.00 95.44 249 LEU A C 1
ATOM 1952 O O . LEU A 1 249 ? -1.924 -11.469 0.289 1.00 95.44 249 LEU A O 1
ATOM 1956 N N . VAL A 1 250 ? -0.469 -11.632 -1.414 1.00 95.69 250 VAL A N 1
ATOM 1957 C CA . VAL A 1 250 ? -0.901 -12.980 -1.809 1.00 95.69 250 VAL A CA 1
ATOM 1958 C C . VAL A 1 250 ? -0.341 -14.050 -0.881 1.00 95.69 250 VAL A C 1
ATOM 1960 O O . VAL A 1 250 ? -1.065 -14.977 -0.524 1.00 95.69 250 VAL A O 1
ATOM 1963 N N . THR A 1 251 ? 0.909 -13.910 -0.438 1.00 95.00 251 THR A N 1
ATOM 1964 C CA . THR A 1 251 ? 1.521 -14.845 0.521 1.00 95.00 251 THR A CA 1
ATOM 1965 C C . THR A 1 251 ? 0.760 -14.861 1.849 1.00 95.00 251 THR A C 1
ATOM 1967 O O . THR A 1 251 ? 0.488 -15.932 2.393 1.00 95.00 251 THR A O 1
ATOM 1970 N N . ASP A 1 252 ? 0.340 -13.688 2.323 1.00 94.94 252 ASP A N 1
ATOM 1971 C CA . ASP A 1 252 ? -0.400 -13.523 3.576 1.00 94.94 252 ASP A CA 1
ATOM 1972 C C . ASP A 1 252 ? -1.928 -13.695 3.411 1.00 94.94 252 ASP A C 1
ATOM 1974 O O . ASP A 1 252 ? -2.688 -13.450 4.347 1.00 94.94 252 ASP A O 1
ATOM 1978 N N . ASN A 1 253 ? -2.395 -14.175 2.248 1.00 91.75 253 ASN A N 1
ATOM 1979 C CA . ASN A 1 253 ? -3.807 -14.436 1.914 1.00 91.75 253 ASN A CA 1
ATOM 1980 C C . ASN A 1 253 ? -4.744 -13.218 2.037 1.00 91.75 253 ASN A C 1
ATOM 1982 O O . ASN A 1 253 ? -5.951 -13.380 2.223 1.00 91.75 253 ASN A O 1
ATOM 1986 N N . VAL A 1 254 ? -4.213 -12.000 1.911 1.00 94.25 254 VAL A N 1
ATOM 1987 C CA . VAL A 1 254 ? -5.027 -10.778 1.799 1.00 94.25 254 VAL A CA 1
ATOM 1988 C C . VAL A 1 254 ? -5.694 -10.715 0.427 1.00 94.25 254 VAL A C 1
ATOM 1990 O O . VAL A 1 254 ? -6.855 -10.328 0.321 1.00 94.25 254 VAL A O 1
ATOM 1993 N N . LEU A 1 255 ? -4.963 -11.125 -0.614 1.00 94.44 255 LEU A N 1
ATOM 1994 C CA . LEU A 1 255 ? -5.470 -11.273 -1.974 1.00 94.44 255 LEU A CA 1
ATOM 1995 C C . LEU A 1 255 ? -5.385 -12.740 -2.410 1.00 94.44 255 LEU A C 1
ATOM 1997 O O . LEU A 1 255 ? -4.398 -13.417 -2.118 1.00 94.44 255 LEU A O 1
ATOM 2001 N N . PRO A 1 256 ? -6.388 -13.258 -3.135 1.00 92.88 256 PRO A N 1
ATOM 2002 C CA . PRO A 1 256 ? -6.352 -14.623 -3.626 1.00 92.88 256 PRO A CA 1
ATOM 2003 C C . PRO A 1 256 ? -5.343 -14.740 -4.773 1.00 92.88 256 PRO A C 1
ATOM 2005 O O . PRO A 1 256 ? -5.242 -13.856 -5.621 1.00 92.88 256 PRO A O 1
ATOM 2008 N N . ALA A 1 257 ? -4.659 -15.881 -4.881 1.00 90.88 257 ALA A N 1
ATOM 2009 C CA . ALA A 1 257 ? -3.718 -16.133 -5.980 1.00 90.88 257 ALA A CA 1
ATOM 2010 C C . ALA A 1 257 ? -4.369 -16.039 -7.378 1.00 90.88 257 ALA A C 1
ATOM 2012 O O . ALA A 1 257 ? -3.690 -15.762 -8.364 1.00 90.88 257 ALA A O 1
ATOM 2013 N N . SER A 1 258 ? -5.692 -16.223 -7.470 1.00 92.50 258 SER A N 1
ATOM 2014 C CA . SER A 1 258 ? -6.462 -16.025 -8.704 1.00 92.50 258 SER A CA 1
ATOM 2015 C C . SER A 1 258 ? -6.499 -14.572 -9.183 1.00 92.50 258 SER A C 1
ATOM 2017 O O . SER A 1 258 ? -6.762 -14.350 -10.359 1.00 92.50 258 SER A O 1
ATOM 2019 N N . TYR A 1 259 ? -6.243 -13.599 -8.300 1.00 91.75 259 TYR A N 1
ATOM 2020 C CA . TYR A 1 259 ? -6.205 -12.177 -8.648 1.00 91.75 259 TYR A CA 1
ATOM 2021 C C . TYR A 1 259 ? -5.069 -11.862 -9.631 1.00 91.75 259 TYR A C 1
ATOM 2023 O O . TYR A 1 259 ? -5.220 -11.043 -10.533 1.00 91.75 259 TYR A O 1
ATOM 2031 N N . ILE A 1 260 ? -3.940 -12.565 -9.506 1.00 91.56 260 ILE A N 1
ATOM 2032 C CA . ILE A 1 260 ? -2.727 -12.343 -10.304 1.00 91.56 260 ILE A CA 1
ATOM 2033 C C . ILE A 1 260 ? -2.728 -13.244 -11.553 1.00 91.56 260 ILE A C 1
ATOM 2035 O O . ILE A 1 260 ? -1.726 -13.867 -11.921 1.00 91.56 260 ILE A O 1
ATOM 2039 N N . SER A 1 261 ? -3.877 -13.365 -12.218 1.00 91.06 261 SER A N 1
ATOM 2040 C CA . SER A 1 261 ? -3.969 -14.083 -13.491 1.00 91.06 261 SER A CA 1
ATOM 2041 C C . SER A 1 261 ? -3.218 -13.335 -14.602 1.00 91.06 261 SER A C 1
ATOM 2043 O O . SER A 1 261 ? -3.140 -12.108 -14.539 1.00 91.06 261 SER A O 1
ATOM 2045 N N . PRO A 1 262 ? -2.694 -14.026 -15.632 1.00 91.06 262 PRO A N 1
ATOM 2046 C CA . PRO A 1 262 ? -2.044 -13.370 -16.763 1.00 91.06 262 PRO A CA 1
ATOM 2047 C C . PRO A 1 262 ? -2.954 -12.314 -17.399 1.00 91.06 262 PRO A C 1
ATOM 2049 O O . PRO A 1 262 ? -4.124 -12.586 -17.676 1.00 91.06 262 PRO A O 1
ATOM 2052 N N . SER A 1 263 ? -2.412 -11.125 -17.627 1.00 90.38 263 SER A N 1
ATOM 2053 C CA . SER A 1 263 ? -3.108 -9.976 -18.206 1.00 90.38 263 SER A CA 1
ATOM 2054 C C . SER A 1 263 ? -2.576 -9.655 -19.606 1.00 90.38 263 SER A C 1
ATOM 2056 O O . SER A 1 263 ? -1.438 -9.980 -19.941 1.00 90.38 263 SER A O 1
ATOM 2058 N N . SER A 1 264 ? -3.409 -9.040 -20.450 1.00 87.88 264 SER A N 1
ATOM 2059 C CA . SER A 1 264 ? -3.001 -8.588 -21.790 1.00 87.88 264 SER A CA 1
ATOM 2060 C C . SER A 1 264 ? -2.126 -7.337 -21.761 1.00 87.88 264 SER A C 1
ATOM 2062 O O . SER A 1 264 ? -1.387 -7.089 -22.711 1.00 87.88 264 SER A O 1
ATOM 2064 N N . ASP A 1 265 ? -2.232 -6.545 -20.696 1.00 92.88 265 ASP A N 1
ATOM 2065 C CA . ASP A 1 265 ? -1.555 -5.261 -20.585 1.00 92.88 265 ASP A CA 1
ATOM 2066 C C . ASP A 1 265 ? -0.115 -5.471 -20.130 1.00 92.88 265 ASP A C 1
ATOM 2068 O O . ASP A 1 265 ? 0.135 -6.000 -19.050 1.00 92.88 265 ASP A O 1
ATOM 2072 N N . GLU A 1 266 ? 0.850 -5.028 -20.934 1.00 91.44 266 GLU A N 1
ATOM 2073 C CA . GLU A 1 266 ? 2.269 -5.326 -20.703 1.00 91.44 266 GLU A CA 1
ATOM 2074 C C . GLU A 1 266 ? 2.770 -4.839 -19.335 1.00 91.44 266 GLU A C 1
ATOM 2076 O O . GLU A 1 266 ? 3.497 -5.558 -18.652 1.00 91.44 266 GLU A O 1
ATOM 2081 N N . ILE A 1 267 ? 2.374 -3.633 -18.911 1.00 91.44 267 ILE A N 1
ATOM 2082 C CA . ILE A 1 267 ? 2.798 -3.050 -17.626 1.00 91.44 267 ILE A CA 1
ATOM 2083 C C . ILE A 1 267 ? 2.175 -3.821 -16.455 1.00 91.44 267 ILE A C 1
ATOM 2085 O O . ILE A 1 267 ? 2.869 -4.151 -15.493 1.00 91.44 267 ILE A O 1
ATOM 2089 N N . ARG A 1 268 ? 0.883 -4.151 -16.545 1.00 94.44 268 ARG A N 1
ATOM 2090 C CA . ARG A 1 268 ? 0.182 -4.946 -15.529 1.00 94.44 268 ARG A CA 1
ATOM 2091 C C . ARG A 1 268 ? 0.776 -6.348 -15.431 1.00 94.44 268 ARG A C 1
ATOM 2093 O O . ARG A 1 268 ? 1.033 -6.837 -14.334 1.00 94.44 268 ARG A O 1
ATOM 2100 N N . GLU A 1 269 ? 1.080 -6.957 -16.572 1.00 94.44 269 GLU A N 1
ATOM 2101 C CA . GLU A 1 269 ? 1.682 -8.282 -16.633 1.00 94.44 269 GLU A CA 1
ATOM 2102 C C . GLU A 1 269 ? 3.089 -8.303 -16.038 1.00 94.44 269 GLU A C 1
ATOM 2104 O O . GLU A 1 269 ? 3.446 -9.269 -15.369 1.00 94.44 269 GLU A O 1
ATOM 2109 N N . GLN A 1 270 ? 3.875 -7.233 -16.195 1.00 93.62 270 GLN A N 1
ATOM 2110 C CA . GLN A 1 270 ? 5.167 -7.108 -15.511 1.00 93.62 270 GLN A CA 1
ATOM 2111 C C . GLN A 1 270 ? 5.013 -7.156 -13.986 1.00 93.62 270 GLN A C 1
ATOM 2113 O O . GLN A 1 270 ? 5.756 -7.883 -13.325 1.00 93.62 270 GLN A O 1
ATOM 2118 N N . VAL A 1 271 ? 4.043 -6.426 -13.426 1.00 95.69 271 VAL A N 1
ATOM 2119 C CA . VAL A 1 271 ? 3.751 -6.451 -11.981 1.00 95.69 271 VAL A CA 1
ATOM 2120 C C . VAL A 1 271 ? 3.318 -7.850 -11.548 1.00 95.69 271 VAL A C 1
ATOM 2122 O O . VAL A 1 271 ? 3.844 -8.408 -10.586 1.00 95.69 271 VAL A O 1
ATOM 2125 N N . PHE A 1 272 ? 2.379 -8.440 -12.283 1.00 95.69 272 PHE A N 1
ATOM 2126 C CA . PHE A 1 272 ? 1.790 -9.735 -11.961 1.00 95.69 272 PHE A CA 1
ATOM 2127 C C . PHE A 1 272 ? 2.785 -10.889 -12.085 1.00 95.69 272 PHE A C 1
ATOM 2129 O O . PHE A 1 272 ? 2.795 -11.792 -11.251 1.00 95.69 272 PHE A O 1
ATOM 2136 N N . ALA A 1 273 ? 3.670 -10.854 -13.078 1.00 94.25 273 ALA A N 1
ATOM 2137 C CA . ALA A 1 273 ? 4.740 -11.831 -13.217 1.00 94.25 273 ALA A CA 1
ATOM 2138 C C . ALA A 1 273 ? 5.705 -11.795 -12.031 1.00 94.25 273 ALA A C 1
ATOM 2140 O O . ALA A 1 273 ? 6.099 -12.856 -11.550 1.00 94.25 273 ALA A O 1
ATOM 2141 N N . LEU A 1 274 ? 6.040 -10.601 -11.536 1.00 93.62 274 LEU A N 1
ATOM 2142 C CA . LEU A 1 274 ? 6.902 -10.436 -10.367 1.00 93.62 274 LEU A CA 1
ATOM 2143 C C . LEU A 1 274 ? 6.223 -10.866 -9.071 1.00 93.62 274 LEU A C 1
ATOM 2145 O O . LEU A 1 274 ? 6.885 -11.406 -8.200 1.00 93.62 274 LEU A O 1
ATOM 2149 N N . ALA A 1 275 ? 4.914 -10.667 -8.952 1.00 92.69 275 ALA A N 1
ATOM 2150 C CA . ALA A 1 275 ? 4.178 -11.078 -7.765 1.00 92.69 275 ALA A CA 1
ATOM 2151 C C . ALA A 1 275 ? 3.957 -12.604 -7.671 1.00 92.69 275 ALA A C 1
ATOM 2153 O O . ALA A 1 275 ? 3.661 -13.118 -6.595 1.00 92.69 275 ALA A O 1
ATOM 2154 N N . ARG A 1 276 ? 4.093 -13.338 -8.788 1.00 91.56 276 ARG A N 1
ATOM 2155 C CA . ARG A 1 276 ? 4.022 -14.813 -8.838 1.00 91.56 276 ARG A CA 1
ATOM 2156 C C . ARG A 1 276 ? 5.369 -15.512 -8.610 1.00 91.56 276 ARG A C 1
ATOM 2158 O O . ARG A 1 276 ? 5.359 -16.721 -8.383 1.00 91.56 276 ARG A O 1
ATOM 2165 N N . GLY A 1 277 ? 6.485 -14.802 -8.790 1.00 73.88 277 GLY A N 1
ATOM 2166 C CA . GLY A 1 277 ? 7.847 -15.355 -8.806 1.00 73.88 277 GLY A CA 1
ATOM 2167 C C . GLY A 1 277 ? 8.593 -15.135 -7.503 1.00 73.88 277 GLY A C 1
ATOM 2168 O O . GLY A 1 277 ? 9.333 -16.065 -7.114 1.00 73.88 277 GLY A O 1
#